Protein AF-A0A6P4IMY1-F1 (afdb_monomer)

Mean predicted aligned error: 12.82 Å

Radius of gyration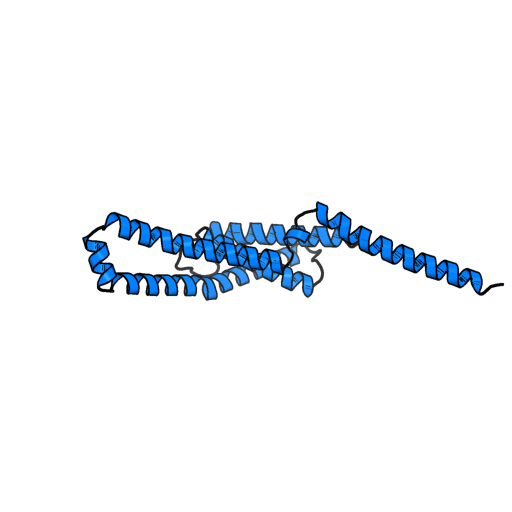: 24.9 Å; Cα contacts (8 Å, |Δi|>4): 107; chains: 1; bounding box: 86×29×57 Å

Nearest PDB structures (foldseek):
  5fb7-assembly1_C  TM=2.538E-01  e=7.072E+00  Talaromyces marneffei PM1

Structure (mmCIF, N/CA/C/O backbone):
data_AF-A0A6P4IMY1-F1
#
_entry.id   AF-A0A6P4IMY1-F1
#
loop_
_atom_site.group_PDB
_atom_site.id
_atom_site.type_symbol
_atom_site.label_atom_id
_atom_site.label_alt_id
_atom_site.label_comp_id
_atom_site.label_asym_id
_atom_site.label_entity_id
_atom_site.label_seq_id
_atom_site.pdbx_PDB_ins_code
_atom_site.Cartn_x
_atom_site.Cartn_y
_atom_site.Cartn_z
_atom_site.occupancy
_atom_site.B_iso_or_equiv
_atom_site.auth_seq_id
_atom_site.auth_comp_id
_atom_site.auth_asym_id
_atom_site.auth_atom_id
_atom_site.pdbx_PDB_model_num
ATOM 1 N N . MET A 1 1 ? 24.929 7.381 -20.366 1.00 45.81 1 MET A N 1
ATOM 2 C CA . MET A 1 1 ? 23.850 6.364 -20.262 1.00 45.81 1 MET A CA 1
ATOM 3 C C . MET A 1 1 ? 23.162 6.298 -18.890 1.00 45.81 1 MET A C 1
ATOM 5 O O . MET A 1 1 ? 21.981 5.983 -18.862 1.00 45.81 1 MET A O 1
ATOM 9 N N . LEU A 1 2 ? 23.825 6.625 -17.770 1.00 46.50 2 LEU A N 1
ATOM 10 C CA . LEU A 1 2 ? 23.223 6.576 -16.420 1.00 46.50 2 LEU A CA 1
ATOM 11 C C . LEU A 1 2 ? 22.074 7.575 -16.178 1.00 46.50 2 LEU A C 1
ATOM 13 O O . LEU A 1 2 ? 21.091 7.217 -15.541 1.00 46.50 2 LEU A O 1
ATOM 17 N N . ILE A 1 3 ? 22.150 8.787 -16.742 1.00 52.75 3 ILE A N 1
ATOM 18 C CA . ILE A 1 3 ? 21.104 9.820 -16.594 1.00 52.75 3 ILE A CA 1
ATOM 19 C C . ILE A 1 3 ? 19.787 9.370 -17.249 1.00 52.75 3 ILE A C 1
ATOM 21 O O . ILE A 1 3 ? 18.728 9.492 -16.647 1.00 52.75 3 ILE A O 1
ATOM 25 N N . VAL A 1 4 ? 19.877 8.768 -18.441 1.00 54.06 4 VAL A N 1
ATOM 26 C CA . VAL A 1 4 ? 18.730 8.235 -19.195 1.00 54.06 4 VAL A CA 1
ATOM 27 C C . VAL A 1 4 ? 18.102 7.034 -18.475 1.00 54.06 4 VAL A C 1
ATOM 29 O O . VAL A 1 4 ? 16.884 6.901 -18.424 1.00 54.06 4 VAL A O 1
ATOM 32 N N . ARG A 1 5 ? 18.919 6.176 -17.850 1.00 55.41 5 ARG A N 1
ATOM 33 C CA . ARG A 1 5 ? 18.430 5.059 -17.026 1.00 55.41 5 ARG A CA 1
ATOM 34 C C . ARG A 1 5 ? 17.655 5.559 -15.804 1.00 55.41 5 ARG A C 1
ATOM 36 O O . ARG A 1 5 ? 16.530 5.128 -15.589 1.00 55.41 5 ARG A O 1
ATOM 43 N N . GLY A 1 6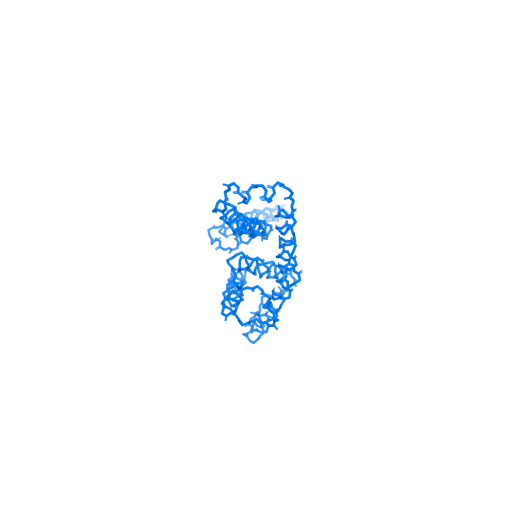 ? 18.198 6.555 -15.101 1.00 60.19 6 GLY A N 1
ATOM 44 C CA . GLY A 1 6 ? 17.523 7.175 -13.960 1.00 60.19 6 GLY A CA 1
ATOM 45 C C . GLY A 1 6 ? 16.217 7.893 -14.317 1.00 60.19 6 GLY A C 1
ATOM 46 O O . GLY A 1 6 ? 15.322 7.954 -13.481 1.00 60.19 6 GLY A O 1
ATOM 47 N N . THR A 1 7 ? 16.065 8.426 -15.536 1.00 68.06 7 THR A N 1
ATOM 48 C CA . THR A 1 7 ? 14.788 9.021 -15.971 1.00 68.06 7 THR A CA 1
ATOM 49 C C . THR A 1 7 ? 13.722 7.969 -16.256 1.00 68.06 7 THR A C 1
ATOM 51 O O . THR A 1 7 ? 12.587 8.159 -15.826 1.00 68.06 7 THR A O 1
ATOM 54 N N . TYR A 1 8 ? 14.076 6.854 -16.909 1.00 72.38 8 TYR A N 1
ATOM 55 C CA . TYR A 1 8 ? 13.120 5.772 -17.168 1.00 72.38 8 TYR A CA 1
ATOM 56 C C . TYR A 1 8 ? 12.620 5.149 -15.862 1.00 72.38 8 TYR A C 1
ATOM 58 O O . TYR A 1 8 ? 11.411 5.103 -15.651 1.00 72.38 8 TYR A O 1
ATOM 66 N N . ASP A 1 9 ? 13.524 4.802 -14.943 1.00 73.81 9 ASP A N 1
ATOM 67 C CA . ASP A 1 9 ? 13.167 4.208 -13.646 1.00 73.81 9 ASP A CA 1
ATOM 68 C C . ASP A 1 9 ? 12.174 5.093 -12.860 1.00 73.81 9 ASP A C 1
ATOM 70 O O . ASP A 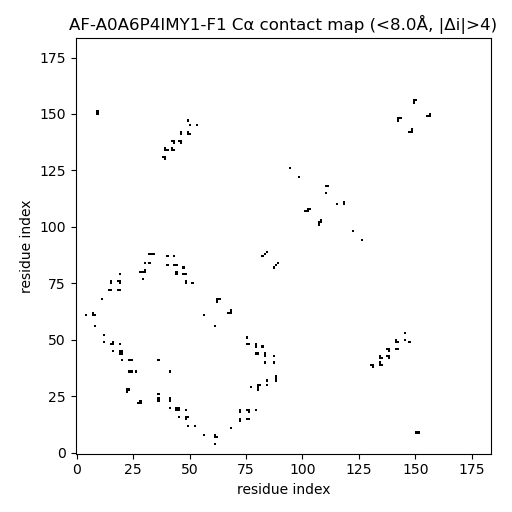1 9 ? 11.207 4.616 -12.272 1.00 73.81 9 ASP A O 1
ATOM 74 N N . VAL A 1 10 ? 12.346 6.418 -12.911 1.00 75.06 10 VAL A N 1
ATOM 75 C CA . VAL A 1 10 ? 11.446 7.364 -12.231 1.00 75.06 10 VAL A CA 1
ATOM 76 C C . VAL A 1 10 ? 10.084 7.435 -12.909 1.00 75.06 10 VAL A C 1
ATOM 78 O O . VAL A 1 10 ? 9.066 7.446 -12.220 1.00 75.06 10 VAL A O 1
ATOM 81 N N . THR A 1 11 ? 10.038 7.469 -14.241 1.00 81.25 11 THR A N 1
ATOM 82 C CA . THR A 1 11 ? 8.755 7.474 -14.960 1.00 81.25 11 THR A CA 1
ATOM 83 C C . THR A 1 11 ? 7.969 6.184 -14.735 1.00 81.25 11 THR A C 1
ATOM 85 O O . THR A 1 11 ? 6.754 6.243 -14.563 1.00 81.25 11 THR A O 1
ATOM 88 N N . GLU A 1 12 ? 8.655 5.040 -14.649 1.00 82.81 12 GLU A N 1
ATOM 89 C CA . GLU A 1 12 ? 8.048 3.750 -14.316 1.00 82.81 12 GLU A CA 1
ATOM 90 C C . GLU A 1 12 ? 7.474 3.761 -12.891 1.00 82.81 12 GLU A C 1
ATOM 92 O O . GLU A 1 12 ? 6.331 3.351 -12.686 1.00 82.81 12 GLU A O 1
ATOM 97 N N . LEU A 1 13 ? 8.225 4.289 -11.914 1.00 84.62 13 LEU A N 1
ATOM 98 C CA . LEU A 1 13 ? 7.750 4.428 -10.535 1.00 84.62 13 LEU A CA 1
ATOM 99 C C . LEU A 1 13 ? 6.518 5.333 -10.446 1.00 84.62 13 LEU A C 1
ATOM 101 O O . LEU A 1 13 ? 5.541 4.978 -9.792 1.00 84.62 13 LEU A O 1
ATOM 105 N N . VAL A 1 14 ? 6.555 6.499 -11.097 1.00 85.75 14 VAL A N 1
ATOM 106 C CA . VAL A 1 14 ? 5.444 7.461 -11.084 1.00 85.75 14 VAL A CA 1
ATOM 107 C C . VAL A 1 14 ? 4.200 6.850 -11.727 1.00 85.75 14 VAL A C 1
ATOM 109 O O . VAL A 1 14 ? 3.120 6.930 -11.142 1.00 85.75 14 VAL A O 1
ATOM 112 N N . ALA A 1 15 ? 4.350 6.181 -12.873 1.00 86.75 15 ALA A N 1
ATOM 113 C CA . ALA A 1 15 ? 3.252 5.469 -13.521 1.00 86.75 15 ALA A CA 1
ATOM 114 C C . ALA A 1 15 ? 2.686 4.357 -12.623 1.00 86.75 15 ALA A C 1
ATOM 116 O O . ALA A 1 15 ? 1.468 4.225 -12.508 1.00 86.75 15 ALA A O 1
ATOM 117 N N . GLY A 1 16 ? 3.552 3.607 -11.934 1.00 85.81 16 GLY A N 1
ATOM 118 C CA . GLY A 1 16 ? 3.151 2.569 -10.984 1.00 85.81 16 GLY A CA 1
ATOM 119 C C . GLY A 1 16 ? 2.376 3.115 -9.796 1.00 85.81 16 GLY A C 1
ATOM 120 O O . GLY A 1 16 ? 1.329 2.569 -9.448 1.00 85.81 16 GLY A O 1
ATOM 121 N N . CYS A 1 17 ? 2.847 4.213 -9.208 1.00 87.81 17 CYS A N 1
ATOM 122 C CA . CYS A 1 17 ? 2.177 4.875 -8.096 1.00 87.81 17 CYS A CA 1
ATOM 123 C C . CYS A 1 17 ? 0.814 5.431 -8.517 1.00 87.81 17 CYS A C 1
ATOM 125 O O . CYS A 1 17 ? -0.185 5.103 -7.885 1.00 87.81 17 CYS A O 1
ATOM 127 N N . ILE A 1 18 ? 0.754 6.227 -9.590 1.00 90.25 18 ILE A N 1
ATOM 128 C CA . ILE A 1 18 ? -0.495 6.855 -10.050 1.00 90.25 18 ILE A CA 1
ATOM 129 C C . ILE A 1 18 ? -1.494 5.793 -10.512 1.00 90.25 18 ILE A C 1
ATOM 131 O O . ILE A 1 18 ? -2.656 5.845 -10.121 1.00 90.25 18 ILE A O 1
ATOM 135 N N . GLY A 1 19 ? -1.045 4.814 -11.301 1.00 88.19 19 GLY A N 1
ATOM 136 C CA . GLY A 1 19 ? -1.901 3.745 -11.807 1.00 88.19 19 GLY A CA 1
ATOM 137 C C . GLY A 1 19 ? -2.468 2.886 -10.681 1.00 88.19 19 GLY A C 1
ATOM 138 O O . GLY A 1 19 ? -3.680 2.718 -10.586 1.00 88.19 19 GLY A O 1
ATOM 139 N N . SER A 1 20 ? -1.614 2.399 -9.778 1.00 88.25 20 SER A N 1
ATOM 140 C CA . SER A 1 20 ? -2.060 1.508 -8.699 1.00 88.25 20 SER A CA 1
ATOM 141 C C . SER A 1 20 ? -2.937 2.227 -7.678 1.00 88.25 20 SER A C 1
ATOM 143 O O . SER A 1 20 ? -3.945 1.677 -7.238 1.00 88.25 20 SER A O 1
ATOM 145 N N . LEU A 1 21 ? -2.584 3.466 -7.320 1.00 88.75 21 LEU A N 1
ATOM 146 C CA . LEU A 1 21 ? -3.366 4.277 -6.388 1.00 88.75 21 LEU A CA 1
ATOM 147 C C . LEU A 1 21 ? -4.701 4.703 -7.009 1.00 88.75 21 LEU A C 1
ATOM 149 O O . LEU A 1 21 ? -5.733 4.618 -6.351 1.00 88.75 21 LEU A O 1
ATOM 153 N N . GLY A 1 22 ? -4.690 5.123 -8.276 1.00 87.38 22 GLY A N 1
ATOM 154 C CA . GLY A 1 22 ? -5.886 5.537 -9.005 1.00 87.38 22 GLY A CA 1
ATOM 155 C C . GLY A 1 22 ? -6.886 4.396 -9.169 1.00 87.38 22 GLY A C 1
ATOM 156 O O . GLY A 1 22 ? -8.057 4.569 -8.847 1.00 87.38 22 GLY A O 1
ATOM 157 N N . LEU A 1 23 ? -6.424 3.213 -9.590 1.00 88.44 23 LEU A N 1
ATOM 158 C CA . LEU A 1 23 ? -7.276 2.024 -9.707 1.00 88.44 23 LEU A CA 1
ATOM 159 C C . LEU A 1 23 ? -7.835 1.582 -8.348 1.00 88.44 23 LEU A C 1
ATOM 161 O O . LEU A 1 23 ? -9.011 1.234 -8.256 1.00 88.44 23 LEU A O 1
ATOM 165 N N . TYR A 1 24 ? -7.020 1.642 -7.290 1.00 86.62 24 TYR A N 1
ATOM 166 C CA . TYR A 1 24 ? -7.458 1.315 -5.932 1.00 86.62 24 TYR A CA 1
ATOM 167 C C . TYR A 1 24 ? -8.536 2.277 -5.413 1.00 86.62 24 TYR A C 1
ATOM 169 O O . TYR A 1 24 ? -9.571 1.838 -4.917 1.00 86.62 24 TYR A O 1
ATOM 177 N N . LEU A 1 25 ? -8.332 3.588 -5.570 1.00 86.88 25 LEU A N 1
ATOM 178 C CA . LEU A 1 25 ? -9.303 4.606 -5.151 1.00 86.88 25 LEU A CA 1
ATOM 179 C C . LEU A 1 25 ? -10.582 4.583 -5.998 1.00 86.88 25 LEU A C 1
ATOM 181 O O . LEU A 1 25 ? -11.657 4.873 -5.482 1.00 86.88 25 LEU A O 1
ATOM 185 N N . ALA A 1 26 ? -10.484 4.199 -7.273 1.00 86.44 26 ALA A N 1
ATOM 186 C CA . ALA A 1 26 ? -11.638 3.977 -8.144 1.00 86.44 26 ALA A CA 1
ATOM 187 C C . ALA A 1 26 ? -12.422 2.693 -7.802 1.00 86.44 26 ALA A C 1
ATOM 189 O O . ALA A 1 26 ? -13.444 2.420 -8.429 1.00 86.44 26 ALA A O 1
ATOM 190 N N . GLY A 1 27 ? -11.955 1.896 -6.833 1.00 81.00 27 GLY A N 1
ATOM 191 C CA . GLY A 1 27 ? -12.605 0.655 -6.415 1.00 81.00 27 GLY A CA 1
ATOM 192 C C . GLY A 1 27 ? -12.470 -0.491 -7.420 1.00 81.00 27 GLY A C 1
ATOM 193 O O . GLY A 1 27 ? -13.225 -1.459 -7.339 1.00 81.00 27 GLY A O 1
ATOM 194 N N . ILE A 1 28 ? -11.521 -0.412 -8.361 1.00 84.19 28 ILE A N 1
ATOM 195 C CA . ILE A 1 28 ? -11.286 -1.440 -9.388 1.00 84.19 28 ILE A CA 1
ATOM 196 C C . ILE A 1 28 ? -10.449 -2.571 -8.783 1.00 84.19 28 ILE A C 1
ATOM 198 O O . ILE A 1 28 ? -9.336 -2.847 -9.208 1.00 84.19 28 ILE A O 1
ATOM 202 N N . ASN A 1 29 ? -10.967 -3.222 -7.747 1.00 82.94 29 ASN A N 1
ATOM 203 C CA . ASN A 1 29 ? -10.201 -4.209 -6.999 1.00 82.94 29 ASN A CA 1
ATOM 204 C C . ASN A 1 29 ? -10.202 -5.566 -7.713 1.00 82.94 29 ASN A C 1
ATOM 206 O O . ASN A 1 29 ? -11.236 -6.060 -8.158 1.00 82.94 29 ASN A O 1
ATOM 210 N N . VAL A 1 30 ? -9.029 -6.197 -7.780 1.00 82.06 30 VAL A N 1
ATOM 211 C CA . VAL A 1 30 ? -8.868 -7.556 -8.338 1.00 82.06 30 VAL A CA 1
ATOM 212 C C . VAL A 1 30 ? -9.491 -8.608 -7.414 1.00 82.06 30 VAL A C 1
ATOM 214 O O . VAL A 1 30 ? -9.879 -9.686 -7.859 1.00 82.06 30 VAL A O 1
ATOM 217 N N . MET A 1 31 ? -9.586 -8.296 -6.121 1.00 80.56 31 MET A N 1
ATOM 218 C CA . MET A 1 31 ? -10.160 -9.153 -5.090 1.00 80.56 31 MET A CA 1
ATOM 219 C C . MET A 1 31 ? -11.283 -8.412 -4.357 1.00 80.56 31 MET A C 1
ATOM 221 O O . MET A 1 31 ? -11.209 -7.189 -4.214 1.00 80.56 31 MET A O 1
ATOM 225 N N . PRO A 1 32 ? -12.319 -9.125 -3.879 1.00 77.44 32 PRO A N 1
ATOM 226 C CA . PRO A 1 32 ? -13.376 -8.515 -3.087 1.00 77.44 32 PRO A CA 1
ATOM 227 C C . PRO A 1 32 ? -12.808 -8.085 -1.731 1.00 77.44 32 PRO A C 1
ATOM 229 O O . PRO A 1 32 ? -12.619 -8.910 -0.842 1.00 77.44 32 PRO A O 1
ATOM 232 N N . LEU A 1 33 ? -12.524 -6.791 -1.592 1.00 78.88 33 LEU A N 1
ATOM 233 C CA . LEU A 1 33 ? -12.093 -6.199 -0.331 1.00 78.88 33 LEU A CA 1
ATOM 234 C C . LEU A 1 33 ? -13.314 -5.871 0.528 1.00 78.88 33 LEU A C 1
ATOM 236 O O . LEU A 1 33 ? -14.300 -5.307 0.047 1.00 78.88 33 LEU A O 1
ATOM 240 N N . LYS A 1 34 ? -13.249 -6.228 1.811 1.00 78.94 34 LYS A N 1
ATOM 241 C CA . LYS A 1 34 ? -14.349 -6.023 2.766 1.00 78.94 34 LYS A CA 1
ATOM 242 C C . LYS A 1 34 ? -14.441 -4.575 3.250 1.00 78.94 34 LYS A C 1
ATOM 244 O O . LYS A 1 34 ? -15.517 -4.114 3.628 1.00 78.94 34 LYS A O 1
ATOM 249 N N . TYR A 1 35 ? -13.308 -3.881 3.272 1.00 75.75 35 TYR A N 1
ATOM 250 C CA . TYR A 1 35 ? -13.192 -2.514 3.765 1.00 75.75 35 TYR A CA 1
ATOM 251 C C . TYR A 1 35 ? -13.101 -1.528 2.594 1.00 75.75 35 TYR A C 1
ATOM 253 O O . TYR A 1 35 ? -12.485 -1.810 1.568 1.00 75.75 35 TYR A O 1
ATOM 261 N N . VAL A 1 36 ? -13.742 -0.368 2.753 1.00 78.25 36 VAL A N 1
ATOM 262 C CA . VAL A 1 36 ? -13.756 0.717 1.758 1.00 78.25 36 VAL A CA 1
ATOM 263 C C . VAL A 1 36 ? -12.338 1.289 1.604 1.00 78.25 36 VAL A C 1
ATOM 265 O O . VAL A 1 36 ? -11.622 1.361 2.606 1.00 78.25 36 VAL A O 1
ATOM 268 N N . PRO A 1 37 ? -11.917 1.716 0.397 1.00 78.12 37 PRO A N 1
ATOM 269 C CA . PRO A 1 37 ? -10.635 2.386 0.210 1.00 78.12 37 PRO A CA 1
ATOM 270 C C . PRO A 1 37 ? -10.558 3.661 1.062 1.00 78.12 37 PRO A C 1
ATOM 272 O O . PRO A 1 37 ? -11.204 4.667 0.775 1.00 78.12 37 PRO A O 1
ATOM 275 N N . ASP A 1 38 ? -9.756 3.603 2.121 1.00 83.25 38 ASP A N 1
ATOM 276 C CA . ASP A 1 38 ? -9.470 4.703 3.034 1.00 83.25 38 ASP A CA 1
ATOM 277 C C . ASP A 1 38 ? -8.054 5.266 2.799 1.00 83.25 38 ASP A C 1
ATOM 279 O O . ASP A 1 38 ? -7.207 4.664 2.129 1.00 83.25 38 ASP A O 1
ATOM 283 N N . LEU A 1 39 ? -7.783 6.461 3.337 1.00 84.12 39 LEU A N 1
ATOM 284 C CA . LEU A 1 39 ? -6.474 7.111 3.201 1.00 84.12 39 LEU A CA 1
ATOM 285 C C . LEU A 1 39 ? -5.323 6.238 3.758 1.00 84.12 39 LEU A C 1
ATOM 287 O O . LEU A 1 39 ? -4.287 6.143 3.092 1.00 84.12 39 LEU A O 1
ATOM 291 N N . PRO A 1 40 ? -5.462 5.565 4.921 1.00 84.31 40 PRO A N 1
ATOM 292 C CA . PRO A 1 40 ? -4.448 4.642 5.423 1.00 84.31 40 PRO A CA 1
ATOM 293 C C . PRO A 1 40 ? -4.148 3.473 4.472 1.00 84.31 40 PRO A C 1
ATOM 295 O O . PRO A 1 40 ? -2.970 3.194 4.225 1.00 84.31 40 PRO A O 1
ATOM 298 N N . ALA A 1 41 ? -5.161 2.827 3.881 1.00 85.44 41 ALA A N 1
ATOM 299 C CA . ALA A 1 41 ? -4.920 1.772 2.897 1.00 85.44 41 ALA A CA 1
ATOM 300 C C . ALA A 1 41 ? -4.276 2.313 1.620 1.00 85.44 41 ALA A C 1
ATOM 302 O O . ALA A 1 41 ? -3.392 1.670 1.060 1.00 85.44 41 ALA A O 1
ATOM 303 N N . ALA A 1 42 ? -4.672 3.504 1.167 1.00 87.44 42 ALA A N 1
ATOM 304 C CA . ALA A 1 42 ? -4.079 4.146 -0.002 1.00 87.44 42 ALA A CA 1
ATOM 305 C C . ALA A 1 42 ? -2.573 4.417 0.207 1.00 87.44 42 ALA A C 1
ATOM 307 O O . ALA A 1 42 ? -1.749 4.131 -0.667 1.00 87.44 42 ALA A O 1
ATOM 308 N N . LEU A 1 43 ? -2.190 4.881 1.403 1.00 86.62 43 LEU A N 1
ATOM 309 C CA . LEU A 1 43 ? -0.788 5.022 1.809 1.00 86.62 43 LEU A CA 1
ATOM 310 C C . LEU A 1 43 ? -0.070 3.669 1.875 1.00 86.62 43 LEU A C 1
ATOM 312 O O . LEU A 1 43 ? 1.083 3.560 1.450 1.00 86.62 43 LEU A O 1
ATOM 316 N N . PHE A 1 44 ? -0.744 2.629 2.366 1.00 87.31 44 PHE A N 1
ATOM 317 C CA . PHE A 1 44 ? -0.198 1.276 2.372 1.00 87.31 44 PHE A CA 1
ATOM 318 C C . PHE A 1 44 ? 0.066 0.769 0.946 1.00 87.31 44 PHE A C 1
ATOM 320 O O . PHE A 1 44 ? 1.187 0.346 0.661 1.00 87.31 44 PHE A O 1
ATOM 327 N N . VAL A 1 45 ? -0.888 0.911 0.019 1.00 88.62 45 VAL A N 1
ATOM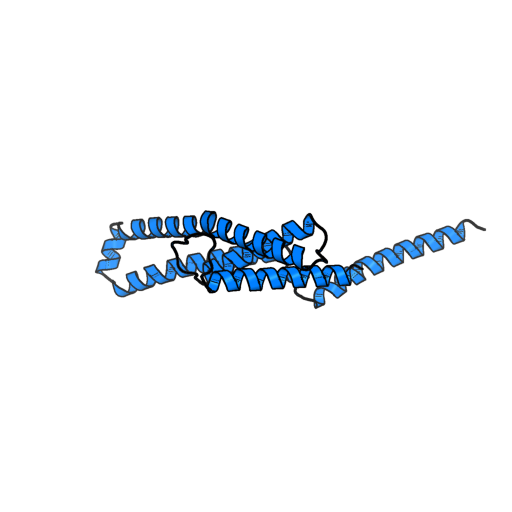 328 C CA . VAL A 1 45 ? -0.719 0.579 -1.408 1.00 88.62 45 VAL A CA 1
ATOM 329 C C . VAL A 1 45 ? 0.478 1.323 -1.992 1.00 88.62 45 VAL A C 1
ATOM 331 O O . VAL A 1 45 ? 1.382 0.686 -2.535 1.00 88.62 45 VAL A O 1
ATOM 334 N N . LEU A 1 46 ? 0.559 2.642 -1.797 1.00 87.94 46 LEU A N 1
ATOM 335 C CA . LEU A 1 46 ? 1.692 3.445 -2.263 1.00 87.94 46 LEU A CA 1
ATOM 336 C C . LEU A 1 46 ? 3.029 2.899 -1.734 1.00 87.94 46 LEU A C 1
ATOM 338 O O . LEU A 1 46 ? 3.995 2.752 -2.484 1.00 87.94 46 LEU A O 1
ATOM 342 N N . SER A 1 47 ? 3.075 2.540 -0.450 1.00 86.62 47 SER A N 1
ATOM 343 C CA . SER A 1 47 ? 4.267 1.972 0.176 1.00 86.62 47 SER A CA 1
ATOM 344 C C . SER A 1 47 ? 4.682 0.638 -0.455 1.00 86.62 47 SER A C 1
ATOM 346 O O . SER A 1 47 ? 5.866 0.431 -0.736 1.00 86.62 47 SER A O 1
ATOM 348 N N . THR A 1 48 ? 3.718 -0.243 -0.744 1.00 87.38 48 THR A N 1
ATOM 349 C CA . THR A 1 48 ? 3.981 -1.554 -1.352 1.00 87.38 48 THR A CA 1
ATOM 350 C C . THR A 1 48 ? 4.501 -1.417 -2.777 1.00 87.38 48 THR A C 1
ATOM 352 O O . THR A 1 48 ? 5.489 -2.067 -3.122 1.00 87.38 48 THR A O 1
ATOM 355 N N . VAL A 1 49 ? 3.921 -0.510 -3.569 1.00 89.69 49 VAL A N 1
ATOM 356 C CA . VAL A 1 49 ? 4.361 -0.214 -4.939 1.00 89.69 49 VAL A CA 1
ATOM 357 C C . VAL A 1 49 ? 5.805 0.288 -4.944 1.00 89.69 49 VAL A C 1
ATOM 359 O O . VAL A 1 49 ? 6.623 -0.213 -5.715 1.00 89.69 49 VAL A O 1
ATOM 362 N N . ILE A 1 50 ? 6.161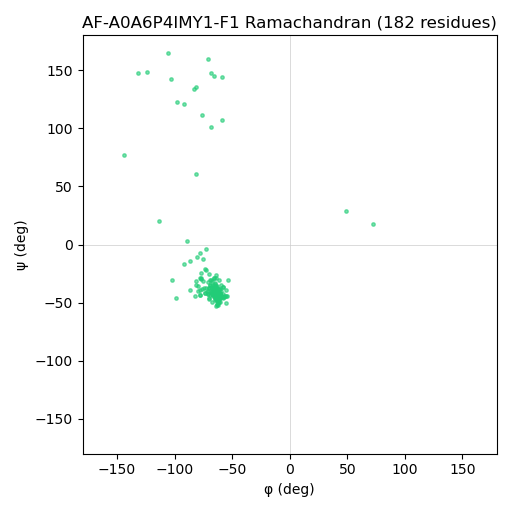 1.204 -4.034 1.00 86.19 50 ILE A N 1
ATOM 363 C CA . ILE A 1 50 ? 7.537 1.712 -3.904 1.00 86.19 50 ILE A CA 1
ATOM 364 C C . ILE A 1 50 ? 8.517 0.579 -3.566 1.00 86.19 50 ILE A C 1
ATOM 366 O O . ILE A 1 50 ? 9.600 0.507 -4.152 1.00 86.19 50 ILE A O 1
ATOM 370 N N . VAL A 1 51 ? 8.161 -0.319 -2.640 1.00 85.69 51 VAL A N 1
ATOM 371 C CA . VAL A 1 51 ? 9.018 -1.463 -2.279 1.00 85.69 51 VAL A CA 1
ATOM 372 C C . VAL A 1 51 ? 9.178 -2.423 -3.452 1.00 85.69 51 VAL A C 1
ATOM 374 O O . VAL A 1 51 ? 10.304 -2.812 -3.762 1.00 85.69 51 VAL A O 1
ATOM 377 N N . MET A 1 52 ? 8.082 -2.794 -4.113 1.00 86.19 52 MET A N 1
ATOM 378 C CA . MET A 1 52 ? 8.113 -3.704 -5.261 1.00 86.19 52 MET A CA 1
ATOM 379 C C . MET A 1 52 ? 8.962 -3.140 -6.392 1.00 86.19 52 MET A C 1
ATOM 381 O O . MET A 1 52 ? 9.825 -3.839 -6.922 1.00 86.19 52 MET A O 1
ATOM 385 N N . HIS A 1 53 ? 8.780 -1.858 -6.699 1.00 86.00 5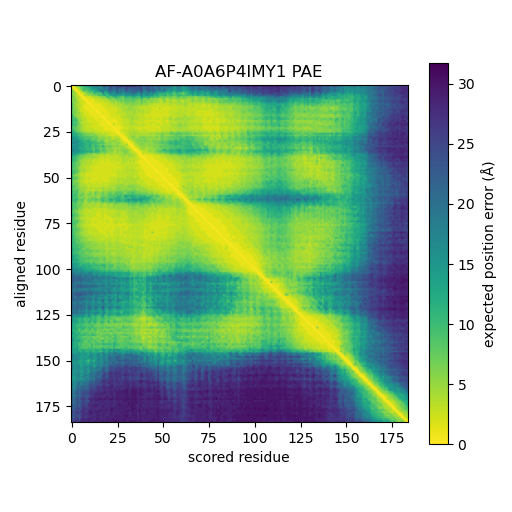3 HIS A N 1
ATOM 386 C CA . HIS A 1 53 ? 9.571 -1.178 -7.710 1.00 86.00 53 HIS A CA 1
ATOM 387 C C . HIS A 1 53 ? 11.060 -1.117 -7.329 1.00 86.00 53 HIS A C 1
ATOM 389 O O . HIS A 1 53 ? 11.926 -1.388 -8.159 1.00 86.00 53 HIS A O 1
ATOM 395 N N . HIS A 1 54 ? 11.387 -0.861 -6.059 1.00 82.00 54 HIS A N 1
ATOM 396 C CA . HIS A 1 54 ? 12.774 -0.877 -5.588 1.00 82.00 54 HIS A CA 1
ATOM 397 C C . HIS A 1 54 ? 13.428 -2.263 -5.723 1.00 82.00 54 HIS A C 1
ATOM 399 O O . HIS A 1 54 ? 14.545 -2.379 -6.231 1.00 82.00 54 HIS A O 1
ATOM 405 N N . VAL A 1 55 ? 12.721 -3.325 -5.317 1.00 80.75 55 VAL A N 1
ATOM 406 C CA . VAL A 1 55 ? 13.189 -4.714 -5.475 1.00 80.75 55 VAL A CA 1
ATOM 407 C C . VAL A 1 55 ? 13.381 -5.058 -6.952 1.00 80.75 55 VAL A C 1
ATOM 409 O O . VAL A 1 55 ? 14.349 -5.731 -7.309 1.00 80.75 55 VAL A O 1
ATOM 412 N N . ARG A 1 56 ? 12.489 -4.569 -7.817 1.00 83.38 56 ARG A N 1
ATOM 413 C CA . ARG A 1 56 ? 12.576 -4.746 -9.265 1.00 83.38 56 ARG A CA 1
ATOM 414 C C . ARG A 1 56 ? 13.820 -4.078 -9.836 1.00 83.38 56 ARG A C 1
ATOM 416 O O . ARG A 1 56 ? 14.579 -4.771 -10.506 1.00 83.38 56 ARG A O 1
ATOM 423 N N . ILE A 1 57 ? 14.073 -2.796 -9.552 1.00 79.75 57 ILE A N 1
ATOM 424 C CA . ILE A 1 57 ? 15.264 -2.081 -10.061 1.00 79.75 57 ILE A CA 1
ATOM 425 C C . ILE A 1 57 ? 16.561 -2.786 -9.639 1.00 79.75 57 ILE A C 1
ATOM 427 O O . ILE A 1 57 ? 17.516 -2.844 -10.412 1.00 79.75 57 ILE A O 1
ATOM 431 N N . MET A 1 58 ? 16.607 -3.348 -8.426 1.00 74.69 58 MET A N 1
ATOM 432 C CA . MET A 1 58 ? 17.782 -4.093 -7.962 1.00 74.69 58 MET A CA 1
ATOM 433 C C . MET A 1 58 ? 18.037 -5.383 -8.753 1.00 74.69 58 MET A C 1
ATOM 435 O O . MET A 1 58 ? 19.183 -5.822 -8.833 1.00 74.69 58 MET A O 1
ATOM 439 N N . ARG A 1 59 ? 16.993 -6.008 -9.309 1.00 76.31 59 ARG A N 1
ATOM 440 C CA . ARG A 1 59 ? 17.085 -7.315 -9.982 1.00 76.31 59 ARG A CA 1
ATOM 441 C C . ARG A 1 59 ? 17.088 -7.226 -11.505 1.00 76.31 59 ARG A C 1
ATOM 443 O O . ARG A 1 59 ? 17.690 -8.082 -12.146 1.00 76.31 59 ARG A O 1
ATOM 450 N N . TYR A 1 60 ? 16.432 -6.223 -12.084 1.00 77.75 60 TYR A N 1
ATOM 451 C CA . TYR A 1 60 ? 16.163 -6.156 -13.519 1.00 77.75 60 TYR A CA 1
ATOM 452 C C . TYR A 1 60 ? 16.520 -4.790 -14.127 1.00 77.75 60 TYR A C 1
ATOM 454 O O . TYR A 1 60 ? 16.415 -3.759 -13.460 1.00 77.75 60 TYR A O 1
ATOM 462 N N . PRO A 1 61 ? 16.955 -4.759 -15.402 1.00 76.19 61 PRO A N 1
ATOM 463 C CA . PRO A 1 61 ? 17.192 -3.514 -16.127 1.00 76.19 61 PRO A CA 1
ATOM 464 C C . PRO A 1 61 ? 15.877 -2.783 -16.474 1.00 76.19 61 PRO A C 1
ATOM 466 O O . PRO A 1 61 ? 14.828 -3.427 -16.532 1.00 76.19 61 PRO A O 1
ATOM 469 N N . PRO A 1 62 ? 15.934 -1.463 -16.752 1.00 73.94 62 PRO A N 1
ATOM 470 C CA . PRO A 1 62 ? 14.769 -0.659 -17.142 1.00 73.94 62 PRO A CA 1
ATOM 471 C C . PRO A 1 62 ? 14.099 -1.199 -18.408 1.00 73.94 62 PRO A C 1
ATOM 473 O O . PRO A 1 62 ? 14.778 -1.658 -19.339 1.00 73.94 62 PRO A O 1
ATOM 476 N N . ILE A 1 63 ? 12.771 -1.105 -18.479 1.00 77.06 63 ILE A N 1
ATOM 477 C CA . ILE A 1 63 ? 11.999 -1.622 -19.605 1.00 77.06 63 ILE A CA 1
ATOM 478 C C . ILE A 1 63 ? 11.817 -0.526 -20.653 1.00 77.06 63 ILE A C 1
ATOM 480 O O . ILE A 1 63 ? 11.209 0.509 -20.428 1.00 77.06 63 ILE A O 1
ATOM 484 N N . GLN A 1 64 ? 12.296 -0.795 -21.866 1.00 76.25 64 GLN A N 1
ATOM 485 C CA . GLN A 1 64 ? 12.184 0.145 -22.988 1.00 76.25 64 GLN A CA 1
ATOM 486 C C . GLN A 1 64 ? 10.922 -0.066 -23.839 1.00 76.25 64 GLN A C 1
ATOM 488 O O . GLN A 1 64 ? 10.552 0.797 -24.630 1.00 76.25 64 GLN A O 1
ATOM 493 N N . LYS A 1 65 ? 10.264 -1.228 -23.722 1.00 85.69 65 LYS A N 1
ATOM 494 C CA . LYS A 1 65 ? 9.092 -1.589 -24.536 1.00 85.69 65 LYS A CA 1
ATOM 495 C C . LYS A 1 65 ? 7.800 -1.322 -23.768 1.00 85.69 65 LYS A C 1
ATOM 497 O O . LYS A 1 65 ? 7.569 -1.955 -22.741 1.00 85.69 65 LYS A O 1
ATOM 502 N N . LEU A 1 66 ? 6.920 -0.490 -24.330 1.00 82.81 66 LEU A N 1
ATOM 503 C CA . LEU A 1 66 ? 5.659 -0.071 -23.703 1.00 82.81 66 LEU A CA 1
ATOM 504 C C . LEU A 1 66 ? 4.772 -1.248 -23.259 1.00 82.81 66 LEU A C 1
ATOM 506 O O . LEU A 1 66 ? 4.281 -1.256 -22.139 1.00 82.81 66 LEU A O 1
ATOM 510 N N . TRP A 1 67 ? 4.611 -2.278 -24.098 1.00 85.81 67 TRP A N 1
ATOM 511 C CA . TRP A 1 67 ? 3.798 -3.452 -23.749 1.00 85.81 67 TRP A CA 1
ATOM 512 C C . TRP A 1 67 ? 4.321 -4.199 -22.512 1.00 85.81 67 TRP A C 1
ATOM 514 O O . TRP A 1 67 ? 3.544 -4.652 -21.677 1.00 85.81 67 TRP A O 1
ATOM 524 N N . ARG A 1 68 ? 5.650 -4.298 -22.361 1.00 86.31 68 ARG A N 1
ATOM 525 C CA . ARG A 1 68 ? 6.258 -4.931 -21.181 1.00 86.31 68 ARG A CA 1
ATOM 526 C C . ARG A 1 68 ? 6.065 -4.078 -19.930 1.00 86.31 68 ARG A C 1
ATOM 528 O O . ARG A 1 68 ? 5.815 -4.640 -18.873 1.00 86.31 68 ARG A O 1
ATOM 535 N N . LEU A 1 69 ? 6.141 -2.754 -20.071 1.00 85.62 69 LEU A N 1
ATOM 536 C CA . LEU A 1 69 ? 5.862 -1.821 -18.982 1.00 85.62 69 LEU A CA 1
ATOM 537 C C . LEU A 1 69 ? 4.411 -1.957 -18.504 1.00 85.62 69 LEU A C 1
ATOM 539 O O . LEU A 1 69 ? 4.161 -2.027 -17.307 1.00 85.62 69 LEU A O 1
ATOM 543 N N . LEU A 1 70 ? 3.459 -2.046 -19.436 1.00 87.00 70 LEU A N 1
ATOM 544 C CA . LEU A 1 70 ? 2.042 -2.200 -19.113 1.00 87.00 70 LEU A CA 1
ATOM 545 C C . LEU A 1 70 ? 1.760 -3.518 -18.381 1.00 87.00 70 LEU A C 1
ATOM 547 O O . LEU A 1 70 ? 1.050 -3.527 -17.380 1.00 87.00 70 LEU A O 1
ATOM 551 N N . LEU A 1 71 ? 2.364 -4.618 -18.834 1.00 89.19 71 LEU A N 1
ATOM 552 C CA . LEU A 1 71 ? 2.243 -5.914 -18.165 1.00 89.19 71 LEU A CA 1
ATOM 553 C C . LEU A 1 71 ? 2.841 -5.867 -16.751 1.00 89.19 71 LEU A C 1
ATOM 555 O O . LEU A 1 71 ? 2.232 -6.361 -15.805 1.00 89.19 71 LEU A O 1
ATOM 559 N N . GLU A 1 72 ? 3.992 -5.218 -16.585 1.00 88.06 72 GLU A N 1
ATOM 560 C CA . GLU A 1 72 ? 4.616 -5.041 -15.274 1.00 88.06 72 GLU A CA 1
ATOM 561 C C . GLU A 1 72 ? 3.758 -4.189 -14.329 1.00 88.06 72 GLU A C 1
ATOM 563 O O . GLU A 1 72 ? 3.590 -4.561 -13.170 1.00 88.06 72 GLU A O 1
ATOM 568 N N . LEU A 1 73 ? 3.152 -3.104 -14.820 1.00 88.06 73 LEU A N 1
ATOM 569 C CA . LEU A 1 73 ? 2.201 -2.283 -14.062 1.00 88.06 73 LEU A CA 1
ATOM 570 C C . LEU A 1 73 ? 1.008 -3.109 -13.570 1.00 88.06 73 LEU A C 1
ATOM 572 O O . LEU A 1 73 ? 0.638 -3.013 -12.400 1.00 88.06 73 LEU A O 1
ATOM 576 N N . VAL A 1 74 ? 0.447 -3.963 -14.431 1.00 89.50 74 VAL A N 1
ATOM 577 C CA . VAL A 1 74 ? -0.642 -4.881 -14.059 1.00 89.50 74 VAL A CA 1
ATOM 578 C C . VAL A 1 74 ? -0.176 -5.884 -13.002 1.00 89.50 74 VAL A C 1
ATOM 580 O O . VAL A 1 74 ? -0.873 -6.093 -12.010 1.00 89.50 74 VAL A O 1
ATOM 583 N N . CYS A 1 75 ? 1.014 -6.471 -13.155 1.00 90.44 75 CYS A N 1
ATOM 584 C CA . CYS A 1 75 ? 1.571 -7.387 -12.158 1.00 90.44 75 CYS A CA 1
ATOM 585 C C . CYS A 1 75 ? 1.809 -6.705 -10.804 1.00 90.44 75 CYS A C 1
ATOM 587 O O . CYS A 1 75 ? 1.449 -7.274 -9.774 1.00 90.44 75 CYS A O 1
ATOM 589 N N . ILE A 1 76 ? 2.381 -5.497 -10.794 1.00 89.69 76 ILE A N 1
ATOM 590 C CA . ILE A 1 76 ? 2.577 -4.698 -9.576 1.00 89.69 76 ILE A CA 1
ATOM 591 C C . ILE A 1 76 ? 1.224 -4.397 -8.933 1.00 89.69 76 ILE A C 1
ATOM 593 O O . ILE A 1 76 ? 1.081 -4.550 -7.720 1.00 89.69 76 ILE A O 1
ATOM 597 N N . TYR A 1 77 ? 0.220 -4.035 -9.733 1.00 90.56 77 TYR A N 1
ATOM 598 C CA . TYR A 1 77 ? -1.114 -3.759 -9.226 1.00 90.56 77 TYR A CA 1
ATOM 599 C C . TYR A 1 77 ? -1.737 -4.992 -8.563 1.00 90.56 77 TYR A C 1
ATOM 601 O O . TYR A 1 77 ? -2.106 -4.927 -7.391 1.00 90.56 77 TYR A O 1
ATOM 609 N N . ILE A 1 78 ? -1.770 -6.138 -9.248 1.00 91.44 78 ILE A N 1
ATOM 610 C CA . ILE A 1 78 ? -2.291 -7.396 -8.689 1.00 91.44 78 ILE A CA 1
ATOM 611 C C . ILE A 1 78 ? -1.541 -7.766 -7.403 1.00 91.44 78 ILE A C 1
ATOM 613 O O . ILE A 1 78 ? -2.160 -8.098 -6.395 1.00 91.44 78 ILE A O 1
ATOM 617 N N . ALA A 1 79 ? -0.212 -7.665 -7.402 1.00 90.62 79 ALA A N 1
ATOM 618 C CA . ALA A 1 79 ? 0.591 -7.986 -6.230 1.00 90.62 79 ALA A CA 1
ATOM 619 C C . ALA A 1 79 ? 0.322 -7.021 -5.058 1.00 90.62 79 ALA A C 1
ATOM 621 O O . ALA A 1 79 ? 0.282 -7.453 -3.904 1.00 90.62 79 ALA A O 1
ATOM 622 N N . SER A 1 80 ? 0.081 -5.736 -5.339 1.00 89.56 80 SER A N 1
ATOM 623 C CA . SER A 1 80 ? -0.327 -4.754 -4.329 1.00 89.56 80 SER A CA 1
ATOM 624 C C . SER A 1 80 ? -1.695 -5.098 -3.726 1.00 89.56 80 SER A C 1
ATOM 626 O O . SER A 1 80 ? -1.841 -5.065 -2.506 1.00 89.56 80 SER A O 1
ATOM 628 N N . GLN A 1 81 ? -2.657 -5.539 -4.546 1.00 89.88 81 GLN A N 1
ATOM 629 C CA . GLN A 1 81 ? -3.983 -5.977 -4.094 1.00 89.88 81 GLN A CA 1
ATOM 630 C C . GLN A 1 81 ? -3.890 -7.201 -3.176 1.00 89.88 81 GLN A C 1
ATOM 632 O O . GLN A 1 81 ? -4.503 -7.228 -2.111 1.00 89.88 81 GL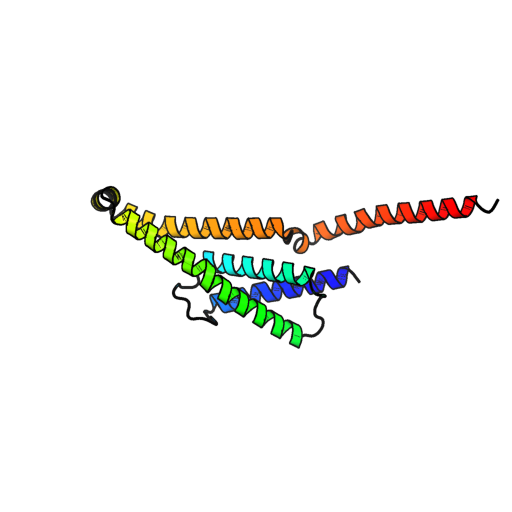N A O 1
ATOM 637 N N . VAL A 1 82 ? -3.058 -8.180 -3.539 1.00 90.31 82 VAL A N 1
ATOM 638 C CA . VAL A 1 82 ? -2.803 -9.365 -2.705 1.00 90.31 82 VAL A CA 1
ATOM 639 C C . VAL A 1 82 ? -2.187 -8.974 -1.359 1.00 90.31 82 VAL A C 1
ATOM 641 O O . VAL A 1 82 ? -2.601 -9.487 -0.322 1.00 90.31 82 VAL A O 1
ATOM 644 N N . LEU A 1 83 ? -1.225 -8.045 -1.339 1.00 88.94 83 LEU A N 1
ATOM 645 C CA . LEU A 1 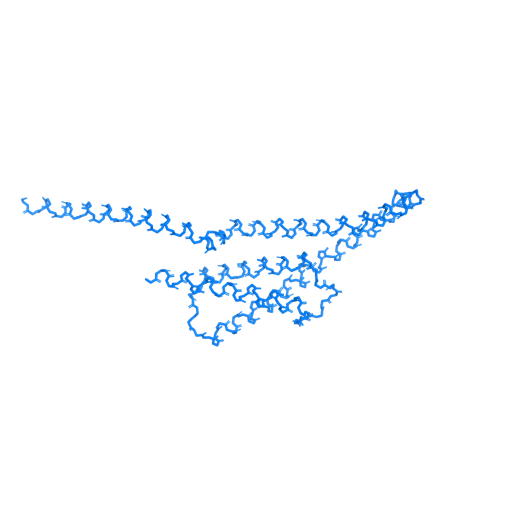83 ? -0.634 -7.569 -0.083 1.00 88.94 83 LEU A CA 1
ATOM 646 C C . LEU A 1 83 ? -1.636 -6.815 0.793 1.00 88.94 83 LEU A C 1
ATOM 648 O O . LEU A 1 83 ? -1.606 -6.984 2.012 1.00 88.94 83 LEU A O 1
ATOM 652 N N . VAL A 1 84 ? -2.519 -6.008 0.200 1.00 88.44 84 VAL A N 1
ATOM 653 C CA . VAL A 1 84 ? -3.615 -5.355 0.931 1.00 88.44 84 VAL A CA 1
ATOM 654 C C . VAL A 1 84 ? -4.529 -6.411 1.554 1.00 88.44 84 VAL A C 1
ATOM 656 O O . VAL A 1 84 ? -4.764 -6.369 2.759 1.00 88.44 84 VAL A O 1
ATOM 659 N N . ALA A 1 85 ? -4.971 -7.405 0.786 1.00 87.44 85 ALA A N 1
ATOM 660 C CA . ALA A 1 85 ? -5.839 -8.465 1.299 1.00 87.44 85 ALA A CA 1
ATOM 661 C C . ALA A 1 85 ? -5.177 -9.281 2.430 1.00 87.44 85 ALA A C 1
ATOM 663 O O . ALA A 1 85 ? -5.791 -9.562 3.457 1.00 87.44 85 ALA A O 1
ATOM 664 N N . ILE A 1 86 ? -3.897 -9.639 2.289 1.00 88.31 86 ILE A N 1
ATOM 665 C CA . ILE A 1 86 ? -3.213 -10.497 3.270 1.00 88.31 86 ILE A CA 1
ATOM 666 C C . ILE A 1 86 ? -2.790 -9.728 4.523 1.00 88.31 86 ILE A C 1
ATOM 668 O O . ILE A 1 86 ? -2.905 -10.251 5.627 1.00 88.31 86 ILE A O 1
ATOM 672 N N . LEU A 1 87 ? -2.242 -8.521 4.379 1.00 88.44 87 LEU A N 1
ATOM 673 C CA . LEU A 1 87 ? -1.663 -7.793 5.511 1.00 88.44 87 LEU A CA 1
ATOM 674 C C . LEU A 1 87 ? -2.627 -6.750 6.062 1.00 88.44 87 LEU A C 1
ATOM 676 O O . LEU A 1 87 ? -2.805 -6.652 7.275 1.00 88.44 87 LEU A O 1
ATOM 680 N N . TRP A 1 88 ? -3.239 -5.967 5.176 1.00 87.94 88 TRP A N 1
ATOM 681 C CA . TRP A 1 88 ? -4.036 -4.815 5.577 1.00 87.94 88 TRP A CA 1
ATOM 682 C C . TRP A 1 88 ? -5.418 -5.221 6.090 1.00 87.94 88 TRP A C 1
ATOM 684 O O . TRP A 1 88 ? -5.831 -4.752 7.151 1.00 87.94 88 TRP A O 1
ATOM 694 N N . GLU A 1 89 ? -6.115 -6.147 5.423 1.00 85.69 89 GLU A N 1
ATOM 695 C CA . GLU A 1 89 ? -7.410 -6.624 5.933 1.00 85.69 89 GLU A CA 1
ATOM 696 C C . GLU A 1 89 ? -7.270 -7.382 7.254 1.00 85.69 89 GLU A C 1
ATOM 698 O O . GLU A 1 89 ? -8.070 -7.176 8.165 1.00 85.69 89 GLU A O 1
ATOM 703 N N . GLN A 1 90 ? -6.233 -8.210 7.406 1.00 86.62 90 GLN A N 1
ATOM 704 C CA . GLN A 1 90 ? -5.991 -8.927 8.664 1.00 86.62 90 GLN A CA 1
ATOM 705 C C . GLN A 1 90 ? -5.705 -7.959 9.815 1.00 86.62 90 GLN A C 1
ATOM 707 O O . GLN A 1 90 ? -6.156 -8.171 10.942 1.00 86.62 90 GLN A O 1
ATOM 712 N N . PHE A 1 91 ? -5.012 -6.855 9.529 1.00 85.12 91 PHE A N 1
ATOM 713 C CA . PHE A 1 91 ? -4.791 -5.792 10.501 1.00 85.12 91 PHE A CA 1
ATOM 714 C C . PHE A 1 91 ? -6.095 -5.081 10.900 1.00 85.12 91 PHE A C 1
ATOM 716 O O . PHE A 1 91 ? -6.326 -4.858 12.090 1.00 85.12 91 PHE A O 1
ATOM 723 N N . HIS A 1 92 ? -6.980 -4.785 9.942 1.00 84.50 92 HIS A N 1
ATOM 724 C CA . HIS A 1 92 ? -8.310 -4.230 10.231 1.00 84.50 92 HIS A CA 1
ATOM 725 C C . HIS A 1 92 ? -9.159 -5.170 11.090 1.00 84.50 92 HIS A C 1
ATOM 727 O O . HIS A 1 92 ? -9.743 -4.733 12.082 1.00 84.50 92 HIS A O 1
ATOM 733 N N . VAL A 1 93 ? -9.169 -6.467 10.774 1.00 86.44 93 VAL A N 1
ATOM 734 C CA . VAL A 1 93 ? -9.884 -7.478 11.569 1.00 86.44 93 VAL A CA 1
ATOM 735 C C . VAL A 1 93 ? -9.333 -7.542 12.993 1.00 86.44 93 VAL A C 1
ATOM 737 O O . VAL A 1 93 ? -10.108 -7.565 13.951 1.00 86.44 93 VAL A O 1
ATOM 740 N N . LEU A 1 94 ? -8.009 -7.521 13.159 1.00 85.81 94 LEU A N 1
ATOM 741 C CA . LEU A 1 94 ? -7.380 -7.508 14.479 1.00 85.81 94 LEU A CA 1
ATOM 742 C C . LEU A 1 94 ? -7.786 -6.266 15.285 1.00 85.81 94 LEU A C 1
ATOM 744 O O . LEU A 1 94 ? -8.144 -6.385 16.459 1.00 85.81 94 LEU A O 1
ATOM 748 N N . LEU A 1 95 ? -7.772 -5.087 14.657 1.00 83.56 95 LEU A N 1
ATOM 749 C CA . LEU A 1 95 ? -8.228 -3.855 15.296 1.00 83.56 95 LEU A CA 1
ATOM 750 C C . LEU A 1 95 ? -9.703 -3.934 15.681 1.00 83.56 95 LEU A C 1
ATOM 752 O O . LEU A 1 95 ? -10.049 -3.539 16.791 1.00 83.56 95 LEU A O 1
ATOM 756 N N . ASP A 1 96 ? -10.564 -4.490 14.831 1.00 83.94 96 ASP A N 1
ATOM 757 C CA . ASP A 1 96 ? -11.979 -4.695 15.151 1.00 83.94 96 ASP A CA 1
ATOM 758 C C . ASP A 1 96 ? -12.173 -5.627 16.353 1.00 83.94 96 ASP A C 1
ATOM 760 O O . ASP A 1 96 ? -13.046 -5.374 17.187 1.00 83.94 96 ASP A O 1
ATOM 764 N N . VAL A 1 97 ? -11.358 -6.676 16.483 1.00 86.31 97 VAL A N 1
ATOM 765 C CA . VAL A 1 97 ? -11.400 -7.584 17.640 1.00 86.31 97 VAL A CA 1
ATOM 766 C C . VAL A 1 97 ? -10.944 -6.870 18.910 1.00 86.31 97 VAL A C 1
ATOM 768 O O . VAL A 1 97 ? -11.666 -6.897 19.906 1.00 86.31 97 VAL A O 1
ATOM 771 N N . ILE A 1 98 ? -9.798 -6.180 18.885 1.00 82.25 98 ILE A N 1
ATOM 772 C CA . ILE A 1 98 ? -9.297 -5.401 20.035 1.00 82.25 98 ILE A CA 1
ATOM 773 C C . ILE A 1 98 ? -10.347 -4.376 20.473 1.00 82.25 98 ILE A C 1
ATOM 775 O O . ILE A 1 98 ? -10.657 -4.247 21.660 1.00 82.25 98 ILE A O 1
ATOM 779 N N . ARG A 1 99 ? -10.943 -3.692 19.497 1.00 78.75 99 ARG A N 1
ATOM 780 C CA . ARG A 1 99 ? -11.978 -2.683 19.698 1.00 78.75 99 ARG A CA 1
ATOM 781 C C . ARG A 1 99 ? -13.221 -3.259 20.379 1.00 78.75 99 ARG A C 1
ATOM 783 O O . ARG A 1 99 ? -13.717 -2.665 21.335 1.00 78.75 99 ARG A O 1
ATOM 790 N N . ARG A 1 100 ? -13.711 -4.419 19.928 1.00 80.62 100 ARG A N 1
ATOM 791 C CA . ARG A 1 100 ? -14.856 -5.111 20.551 1.00 80.62 100 ARG A CA 1
ATOM 792 C C . ARG A 1 100 ? -14.535 -5.562 21.974 1.00 80.62 100 ARG A C 1
ATOM 794 O O . ARG A 1 100 ? -15.355 -5.367 22.870 1.00 80.62 100 ARG A O 1
ATOM 801 N N . THR A 1 101 ? -13.339 -6.099 22.198 1.00 81.12 101 THR A N 1
ATOM 802 C CA . THR A 1 101 ? -12.895 -6.544 23.527 1.00 81.12 101 THR A CA 1
ATOM 803 C C . THR A 1 101 ? -12.817 -5.382 24.518 1.00 81.12 101 THR A C 1
ATOM 805 O O . THR A 1 101 ? -13.264 -5.526 25.652 1.00 81.12 101 THR A O 1
ATOM 808 N N . MET A 1 102 ? -12.335 -4.211 24.085 1.00 75.31 102 MET A N 1
ATOM 809 C CA . MET A 1 102 ? -12.259 -3.001 24.919 1.00 75.31 102 MET A CA 1
ATOM 810 C C . MET A 1 102 ? -13.631 -2.440 25.322 1.00 75.31 102 MET A C 1
ATOM 812 O O . MET A 1 102 ? -13.750 -1.813 26.372 1.00 75.31 102 MET A O 1
ATOM 816 N N . ILE A 1 103 ? -14.673 -2.648 24.512 1.00 75.62 103 ILE A N 1
ATOM 817 C CA . ILE A 1 103 ? -16.042 -2.250 24.881 1.00 75.62 103 ILE A CA 1
ATOM 818 C C . ILE A 1 103 ? -16.639 -3.225 25.892 1.00 75.62 103 ILE A C 1
ATOM 820 O O . ILE A 1 103 ? -17.348 -2.804 26.804 1.00 75.62 103 ILE A O 1
ATOM 824 N N . ASN A 1 104 ? -16.362 -4.518 25.725 1.00 78.44 104 ASN A N 1
ATOM 825 C CA . ASN A 1 104 ? -16.972 -5.564 26.538 1.00 78.44 104 ASN A CA 1
ATOM 826 C C . ASN A 1 104 ? -16.385 -5.653 27.959 1.00 78.44 104 ASN A C 1
ATOM 828 O O . ASN A 1 104 ? -16.950 -6.310 28.832 1.00 78.44 104 ASN A O 1
ATOM 832 N N . THR A 1 105 ? -15.258 -4.992 28.229 1.00 83.00 105 THR A N 1
ATOM 833 C CA . THR A 1 105 ? -14.727 -4.867 29.588 1.00 83.00 105 THR A CA 1
ATOM 834 C C . THR A 1 105 ? -15.624 -3.988 30.460 1.00 83.00 105 THR A C 1
ATOM 836 O O . THR A 1 105 ? -16.214 -3.002 30.017 1.00 83.00 105 THR A O 1
ATOM 839 N N . THR A 1 106 ? -15.672 -4.297 31.758 1.00 75.56 106 THR A N 1
ATOM 840 C CA . THR A 1 106 ? -16.446 -3.546 32.766 1.00 75.56 106 THR A CA 1
ATOM 841 C C . THR A 1 106 ? -16.124 -2.047 32.787 1.00 75.56 106 THR A C 1
ATOM 843 O O . THR A 1 106 ? -17.006 -1.231 33.054 1.00 75.56 106 THR A O 1
ATOM 846 N N . LEU A 1 107 ? -14.885 -1.669 32.453 1.00 70.56 107 LEU A N 1
ATOM 847 C CA . LEU A 1 107 ? -14.462 -0.277 32.275 1.00 70.56 107 LEU A CA 1
ATOM 848 C C . LEU A 1 107 ? -15.053 0.368 31.015 1.00 70.56 107 LEU A C 1
ATOM 850 O O . LEU A 1 107 ? -15.488 1.516 31.081 1.00 70.56 107 LEU A O 1
ATOM 854 N N . GLY A 1 108 ? -15.120 -0.365 29.901 1.00 72.19 108 GLY A N 1
ATOM 855 C CA . GLY A 1 108 ? -15.715 0.098 28.647 1.00 72.19 108 GLY A CA 1
ATOM 856 C C . GLY A 1 108 ? -17.199 0.415 28.810 1.00 72.19 108 GLY A C 1
ATOM 857 O O . GLY A 1 108 ? -17.634 1.519 28.487 1.00 72.19 108 GLY A O 1
ATOM 858 N N . VAL A 1 109 ? -17.957 -0.494 29.430 1.00 76.62 109 VAL A N 1
ATOM 859 C CA . VAL A 1 109 ? -19.393 -0.304 29.710 1.00 76.62 109 VAL A CA 1
ATOM 860 C C . VAL A 1 109 ? -19.638 0.856 30.684 1.00 76.62 109 VAL A C 1
ATOM 862 O O . VAL A 1 109 ? -20.568 1.646 30.502 1.00 76.62 109 VAL A O 1
ATOM 865 N N . ARG A 1 110 ? -18.789 1.008 31.708 1.00 77.19 110 ARG A N 1
ATOM 866 C CA . ARG A 1 110 ? -18.891 2.118 32.670 1.00 77.19 110 ARG A CA 1
ATOM 867 C C . ARG A 1 110 ? -18.587 3.466 32.008 1.00 77.19 110 ARG A C 1
ATOM 869 O O . ARG A 1 110 ? -19.313 4.430 32.238 1.00 77.19 110 ARG A O 1
ATOM 876 N N . CYS A 1 111 ? -17.574 3.515 31.146 1.00 71.88 111 CYS A N 1
ATOM 877 C CA . CYS A 1 111 ? -17.213 4.709 30.384 1.00 71.88 111 CYS A CA 1
ATOM 878 C C . CYS A 1 111 ? -18.304 5.088 29.364 1.00 71.88 111 CYS A C 1
ATOM 880 O O . CYS A 1 111 ? -18.662 6.260 29.250 1.00 71.88 111 CYS A O 1
ATOM 882 N N . LEU A 1 112 ? -18.906 4.092 28.700 1.00 78.25 112 LEU A N 1
ATOM 883 C CA . LEU A 1 112 ? -20.028 4.274 27.772 1.00 78.25 112 LEU A CA 1
ATOM 884 C C . LEU A 1 112 ? -21.244 4.901 28.470 1.00 78.25 112 LEU A C 1
ATOM 886 O O . LEU A 1 112 ? -21.881 5.796 27.919 1.00 78.25 112 LEU A O 1
ATOM 890 N N . LYS A 1 113 ? -21.545 4.459 29.699 1.00 80.19 113 LYS A N 1
ATOM 891 C CA . LYS A 1 113 ? -22.678 4.965 30.487 1.00 80.19 113 LYS A CA 1
ATOM 892 C C . LYS A 1 113 ? -22.463 6.399 30.979 1.00 80.19 113 LYS A C 1
ATOM 894 O O . LYS A 1 113 ? -23.419 7.167 31.013 1.00 80.19 113 LYS A O 1
ATOM 899 N N . SER A 1 114 ? -21.234 6.761 31.354 1.00 85.31 114 SER A N 1
ATOM 900 C CA . SER A 1 114 ? -20.917 8.118 31.821 1.00 85.31 114 SER A CA 1
ATOM 901 C C . SER A 1 114 ? -20.779 9.128 30.681 1.00 85.31 114 SER A C 1
ATOM 903 O O . SER A 1 114 ? -21.230 10.260 30.831 1.00 85.31 114 SER A O 1
ATOM 905 N N . TYR A 1 115 ? -20.184 8.742 29.546 1.00 78.12 115 TYR A N 1
ATOM 906 C CA . TYR A 1 115 ? -19.896 9.665 28.444 1.00 78.12 115 TYR A CA 1
ATOM 907 C C . TYR A 1 115 ? -20.070 9.001 27.063 1.00 78.12 115 TYR A C 1
ATOM 909 O O . TYR A 1 115 ? -19.083 8.688 26.388 1.00 78.12 115 TYR A O 1
ATOM 917 N N . PRO A 1 116 ? -21.315 8.828 26.583 1.00 78.12 116 PRO A N 1
ATOM 918 C CA . PRO A 1 116 ? -21.601 8.122 25.328 1.00 78.12 116 PRO A CA 1
ATOM 919 C C . PRO A 1 116 ? -21.048 8.839 24.084 1.00 78.12 116 PRO A C 1
ATOM 921 O O . PRO A 1 116 ? -20.610 8.202 23.131 1.00 78.12 116 PRO A O 1
ATOM 924 N N . ARG A 1 117 ? -21.009 10.180 24.093 1.00 76.44 117 ARG A N 1
ATOM 925 C CA . ARG A 1 117 ? -20.458 10.965 22.972 1.00 76.44 117 ARG A CA 1
ATOM 926 C C . ARG A 1 117 ? -18.940 10.835 22.864 1.00 76.44 117 ARG A C 1
ATOM 928 O O . ARG A 1 117 ? -18.430 10.604 21.776 1.00 76.44 117 ARG A O 1
ATOM 935 N N . LEU A 1 118 ? -18.228 10.949 23.987 1.00 71.81 118 LEU A N 1
ATOM 936 C CA . LEU A 1 118 ? -16.770 10.806 24.016 1.00 71.81 118 LEU A CA 1
ATOM 937 C C . LEU A 1 118 ? -16.352 9.393 23.633 1.00 71.81 118 LEU A C 1
ATOM 939 O O . LEU A 1 118 ? -15.414 9.232 22.869 1.00 71.81 118 LEU A O 1
ATOM 943 N N . THR A 1 119 ? -17.066 8.378 24.113 1.00 70.06 119 THR A N 1
ATOM 944 C CA . THR A 1 119 ? -16.764 6.989 23.756 1.00 70.06 119 THR A CA 1
ATOM 945 C C . THR A 1 119 ? -16.989 6.705 22.275 1.00 70.06 119 THR A C 1
ATOM 947 O O . THR A 1 119 ? -16.148 6.032 21.694 1.00 70.06 119 THR A O 1
ATOM 950 N N . MET A 1 120 ? -18.021 7.261 21.627 1.00 70.75 120 MET A N 1
ATOM 951 C CA . MET A 1 120 ? -18.176 7.142 20.166 1.00 70.75 120 MET A CA 1
ATOM 952 C C . MET A 1 120 ? -17.063 7.850 19.379 1.00 70.75 120 MET A C 1
ATOM 954 O O . MET A 1 120 ? -16.488 7.241 18.479 1.00 70.75 120 MET A O 1
ATOM 958 N N . PHE A 1 121 ? -16.717 9.092 19.738 1.00 71.44 121 PHE A N 1
ATOM 959 C CA . PHE A 1 121 ? -15.622 9.830 19.089 1.00 71.44 121 PHE A CA 1
ATOM 960 C C . PHE A 1 121 ? -14.279 9.114 19.260 1.00 71.44 121 PHE A C 1
ATOM 962 O O . PHE A 1 121 ? -13.582 8.826 18.291 1.00 71.44 121 PHE A O 1
ATOM 969 N N . LEU A 1 122 ? -13.952 8.733 20.495 1.00 67.19 122 LEU A N 1
ATOM 970 C CA . LEU A 1 122 ? -12.726 8.013 20.821 1.00 67.19 122 LEU A CA 1
ATOM 971 C C . LEU A 1 122 ? -12.649 6.665 20.082 1.00 67.19 122 LEU A C 1
ATOM 973 O O . LEU A 1 122 ? -11.575 6.235 19.674 1.00 67.19 122 LEU A O 1
ATOM 977 N N . HIS A 1 123 ? -13.788 6.000 19.893 1.00 67.56 123 HIS A N 1
ATOM 978 C CA . HIS A 1 123 ? -13.875 4.698 19.243 1.00 67.56 123 HIS A CA 1
ATOM 979 C C . HIS A 1 123 ? -13.602 4.749 17.736 1.00 67.56 123 HIS A C 1
ATOM 981 O O . HIS A 1 123 ? -12.909 3.870 17.215 1.00 67.56 123 HIS A O 1
ATOM 987 N N . GLN A 1 124 ? -14.141 5.751 17.040 1.00 70.88 124 GLN A N 1
ATOM 988 C CA . GLN A 1 124 ? -13.981 5.887 15.593 1.00 70.88 124 GLN A CA 1
ATOM 989 C C . GLN A 1 124 ? -12.646 6.551 15.237 1.00 70.88 124 GLN A C 1
ATOM 991 O O . GLN A 1 124 ? -11.909 6.033 14.394 1.00 70.88 124 GLN A O 1
ATOM 996 N N . ASP A 1 125 ? -12.283 7.621 15.944 1.00 75.19 125 ASP A N 1
ATOM 997 C CA . ASP A 1 125 ? -11.126 8.432 15.580 1.00 75.19 125 ASP A CA 1
ATOM 998 C C . ASP A 1 125 ? -9.806 7.805 16.032 1.00 75.19 125 ASP A C 1
ATOM 1000 O O . ASP A 1 125 ? -8.855 7.803 15.256 1.00 75.19 125 ASP A O 1
ATOM 1004 N N . LEU A 1 126 ? -9.710 7.200 17.228 1.00 74.88 126 LEU A N 1
ATOM 1005 C CA . LEU A 1 126 ? -8.432 6.608 17.667 1.00 74.88 126 LEU A CA 1
ATOM 1006 C C . LEU A 1 126 ? -8.004 5.426 16.802 1.00 74.88 126 LEU A C 1
ATOM 1008 O O . LEU A 1 126 ? -6.817 5.288 16.513 1.00 74.88 126 LEU A O 1
ATOM 1012 N N . CYS A 1 127 ? -8.943 4.567 16.394 1.00 75.19 127 CYS A N 1
ATOM 1013 C CA . CYS A 1 127 ? -8.611 3.430 15.534 1.00 75.19 127 CYS A CA 1
ATOM 1014 C C . CYS A 1 127 ? -8.124 3.922 14.169 1.00 75.19 127 CYS A C 1
ATOM 1016 O O . CYS A 1 127 ? -7.113 3.432 13.667 1.00 75.19 127 CYS A O 1
ATOM 1018 N N . TYR A 1 128 ? -8.784 4.941 13.614 1.00 79.38 128 TYR A N 1
ATOM 1019 C CA . TYR A 1 128 ? -8.368 5.559 12.362 1.00 79.38 128 TYR A CA 1
ATOM 1020 C C . TYR A 1 128 ? -7.013 6.274 12.489 1.00 79.38 128 TYR A C 1
ATOM 1022 O O . TYR A 1 128 ? -6.138 6.087 11.646 1.00 79.38 128 TYR A O 1
ATOM 1030 N N . PHE A 1 129 ? -6.773 7.023 13.570 1.00 81.69 129 PHE A N 1
ATOM 1031 C CA . PHE A 1 129 ? -5.480 7.662 13.834 1.00 81.69 129 PHE A CA 1
ATOM 1032 C C . PHE A 1 129 ? -4.358 6.646 14.054 1.00 81.69 129 PHE A C 1
ATOM 1034 O O . PHE A 1 129 ? -3.238 6.879 13.605 1.00 81.69 129 PHE A O 1
ATOM 1041 N N . ALA A 1 130 ? -4.636 5.506 14.690 1.00 80.88 130 ALA A N 1
ATOM 1042 C CA . ALA A 1 130 ? -3.664 4.427 14.841 1.00 80.88 130 ALA A CA 1
ATOM 1043 C C . ALA A 1 130 ? -3.322 3.783 13.487 1.00 80.88 130 ALA A C 1
ATOM 1045 O O . ALA A 1 130 ? -2.146 3.571 13.189 1.00 80.88 130 ALA A O 1
ATOM 1046 N N . GLN A 1 131 ? -4.329 3.529 12.643 1.00 83.94 131 GLN A N 1
ATOM 1047 C CA . GLN A 1 131 ? -4.138 3.032 11.275 1.00 83.94 131 GLN A CA 1
ATOM 1048 C C . GLN A 1 131 ? -3.334 4.018 10.429 1.00 83.94 131 GLN A C 1
ATOM 1050 O O . GLN A 1 131 ? -2.362 3.631 9.781 1.00 83.94 131 GLN A O 1
ATOM 1055 N N . LEU A 1 132 ? -3.702 5.298 10.481 1.00 84.38 132 LEU A N 1
ATOM 1056 C CA . LEU A 1 132 ? -3.016 6.373 9.778 1.00 84.38 132 LEU A CA 1
ATOM 1057 C C . LEU A 1 132 ? -1.572 6.511 10.265 1.00 84.38 132 LEU A C 1
ATOM 1059 O O . LEU A 1 132 ? -0.655 6.547 9.452 1.00 84.38 132 LEU A O 1
ATOM 1063 N N . GLY A 1 133 ? -1.357 6.531 11.580 1.00 83.00 133 GLY A N 1
ATOM 1064 C CA . GLY A 1 133 ? -0.031 6.599 12.185 1.00 83.00 133 GLY A CA 1
ATOM 1065 C C . GLY A 1 133 ? 0.847 5.431 11.748 1.00 83.00 133 GLY A C 1
ATOM 1066 O O . GLY A 1 133 ? 1.981 5.645 11.322 1.00 83.00 133 GLY A O 1
ATOM 1067 N N . LEU A 1 134 ? 0.316 4.205 11.759 1.00 84.81 134 LEU A N 1
ATOM 1068 C CA . LEU A 1 134 ? 1.044 3.023 11.302 1.00 84.81 134 LEU A CA 1
ATOM 1069 C C . LEU A 1 134 ? 1.356 3.094 9.802 1.00 84.81 134 LEU A C 1
ATOM 1071 O O . LEU A 1 134 ? 2.500 2.851 9.416 1.00 84.81 134 LEU A O 1
ATOM 1075 N N . ALA A 1 135 ? 0.392 3.484 8.964 1.00 84.50 135 ALA A N 1
ATOM 1076 C CA . ALA A 1 135 ? 0.597 3.652 7.524 1.00 84.50 135 ALA A CA 1
ATOM 1077 C C . ALA A 1 135 ? 1.649 4.731 7.214 1.00 84.50 135 ALA A C 1
ATOM 1079 O O . ALA A 1 135 ? 2.527 4.525 6.372 1.00 84.50 135 ALA A O 1
ATOM 1080 N N . VAL A 1 136 ? 1.625 5.856 7.934 1.00 83.31 136 VAL A N 1
ATOM 1081 C CA . VAL A 1 136 ? 2.620 6.933 7.823 1.00 83.31 136 VAL A CA 1
ATOM 1082 C C . VAL A 1 136 ? 3.994 6.463 8.302 1.00 83.31 136 VAL A C 1
ATOM 1084 O O . VAL A 1 136 ? 4.995 6.688 7.626 1.00 83.31 136 VAL A O 1
ATOM 1087 N N . MET A 1 137 ? 4.082 5.751 9.427 1.00 83.75 137 MET A N 1
ATOM 1088 C CA . MET A 1 137 ? 5.363 5.211 9.894 1.00 83.75 137 MET A CA 1
ATOM 1089 C C . MET A 1 137 ? 5.936 4.180 8.919 1.00 83.75 137 MET A C 1
ATOM 1091 O O . MET A 1 137 ? 7.145 4.160 8.681 1.00 83.75 137 MET A O 1
ATOM 1095 N N . LEU A 1 138 ? 5.084 3.334 8.341 1.00 82.00 138 LEU A N 1
ATOM 1096 C CA . LEU A 1 138 ? 5.484 2.295 7.400 1.00 82.00 138 LEU A CA 1
ATOM 1097 C C . LEU A 1 138 ? 5.937 2.901 6.066 1.00 82.00 138 LEU A C 1
ATOM 1099 O O . LEU A 1 138 ? 7.034 2.578 5.606 1.00 82.00 138 LEU A O 1
ATOM 1103 N N . THR A 1 139 ? 5.174 3.845 5.508 1.00 77.31 139 THR A N 1
ATOM 1104 C CA . THR A 1 139 ? 5.584 4.628 4.328 1.00 77.31 139 THR A CA 1
ATOM 1105 C C . THR A 1 139 ? 6.886 5.381 4.588 1.00 77.31 139 THR A C 1
ATOM 1107 O O . THR A 1 139 ? 7.807 5.272 3.784 1.00 77.31 139 THR A O 1
ATOM 1110 N N . PHE A 1 140 ? 7.030 6.061 5.729 1.00 80.94 140 PHE A N 1
ATOM 1111 C CA . PHE A 1 140 ? 8.248 6.797 6.078 1.00 80.94 140 PHE A CA 1
ATOM 1112 C C . PHE A 1 140 ? 9.465 5.875 6.238 1.00 80.94 140 PHE A C 1
ATOM 1114 O O . PHE A 1 140 ? 10.549 6.162 5.724 1.00 80.94 140 PHE A O 1
ATOM 1121 N N . LYS A 1 141 ? 9.299 4.727 6.907 1.00 81.50 141 LYS A N 1
ATOM 1122 C CA . LYS A 1 141 ? 10.364 3.728 7.079 1.00 81.50 141 LYS A CA 1
ATOM 1123 C C . LYS A 1 141 ? 10.782 3.124 5.743 1.00 81.50 141 LYS A C 1
ATOM 1125 O O . LYS A 1 141 ? 11.979 2.960 5.506 1.00 81.50 141 LYS A O 1
ATOM 1130 N N . ILE A 1 142 ? 9.819 2.824 4.872 1.00 76.81 142 ILE A N 1
ATOM 1131 C CA . ILE A 1 142 ? 10.075 2.347 3.511 1.00 76.81 142 ILE A CA 1
ATOM 1132 C C . ILE A 1 142 ? 10.825 3.412 2.722 1.00 76.81 142 ILE A C 1
ATOM 1134 O O . ILE A 1 142 ? 11.888 3.109 2.193 1.00 76.81 142 ILE A O 1
ATOM 1138 N N . LEU A 1 143 ? 10.346 4.654 2.721 1.00 74.31 143 LEU A N 1
ATOM 1139 C CA . LEU A 1 143 ? 10.944 5.772 1.993 1.00 74.31 143 LEU A CA 1
ATOM 1140 C C . LEU A 1 143 ? 12.392 6.038 2.435 1.00 74.31 143 LEU A C 1
ATOM 1142 O O . LEU A 1 143 ? 13.272 6.268 1.601 1.00 74.31 143 LEU A O 1
ATOM 1146 N N . ARG A 1 144 ? 12.659 5.939 3.745 1.00 75.31 144 ARG A N 1
ATOM 1147 C CA . ARG A 1 144 ? 14.009 6.054 4.313 1.00 75.31 144 ARG A CA 1
ATOM 1148 C C . ARG A 1 144 ? 14.894 4.866 3.932 1.00 75.31 144 ARG A C 1
ATOM 1150 O O . ARG A 1 144 ? 16.067 5.063 3.620 1.00 75.31 144 ARG A O 1
ATOM 1157 N N . ARG A 1 145 ? 14.356 3.641 3.944 1.00 70.62 145 ARG A N 1
ATOM 1158 C CA . ARG A 1 145 ? 15.112 2.411 3.651 1.00 70.62 145 ARG A CA 1
ATOM 1159 C C . ARG A 1 145 ? 15.441 2.261 2.167 1.00 70.62 145 ARG A C 1
ATOM 1161 O O . ARG A 1 145 ? 16.560 1.882 1.845 1.00 70.62 145 ARG A O 1
ATOM 1168 N N . THR A 1 146 ? 14.504 2.577 1.278 1.00 60.47 146 THR A N 1
ATOM 1169 C CA . THR A 1 146 ? 14.706 2.507 -0.178 1.00 60.47 146 THR A CA 1
ATOM 1170 C C . THR A 1 146 ? 15.513 3.687 -0.716 1.00 60.47 146 THR A C 1
ATOM 1172 O O . THR A 1 146 ? 15.855 3.695 -1.896 1.00 60.47 146 THR A O 1
ATOM 1175 N N . ARG A 1 147 ? 15.812 4.694 0.127 1.00 61.75 147 ARG A N 1
ATOM 1176 C CA . ARG A 1 147 ? 16.378 5.991 -0.284 1.00 61.75 147 ARG A CA 1
ATOM 1177 C C . ARG A 1 147 ? 15.605 6.599 -1.464 1.00 61.75 147 ARG A C 1
ATOM 1179 O O . ARG A 1 147 ? 16.170 7.348 -2.253 1.00 61.75 147 ARG A O 1
ATOM 1186 N N . ALA A 1 148 ? 14.310 6.302 -1.592 1.00 53.47 148 ALA A N 1
ATOM 1187 C CA . ALA A 1 148 ? 13.508 6.736 -2.735 1.00 53.47 148 ALA A CA 1
ATOM 1188 C C . ALA A 1 148 ? 13.376 8.269 -2.806 1.00 53.47 148 ALA A C 1
ATOM 1190 O O . ALA A 1 148 ? 13.300 8.828 -3.896 1.00 53.47 148 ALA A O 1
ATOM 1191 N N . LEU A 1 149 ? 13.479 8.967 -1.667 1.00 52.25 149 LEU A N 1
ATOM 1192 C CA . LEU A 1 149 ? 13.614 10.431 -1.627 1.00 52.25 149 LEU A CA 1
ATOM 1193 C C . LEU A 1 149 ? 14.836 10.942 -2.408 1.00 52.25 149 LEU A C 1
ATOM 1195 O O . LEU A 1 149 ? 14.733 11.961 -3.083 1.00 52.25 149 LEU A O 1
ATOM 1199 N N . GLN A 1 150 ? 15.958 10.213 -2.388 1.00 50.84 150 GLN A N 1
ATOM 1200 C CA . GLN A 1 150 ? 17.160 10.557 -3.163 1.00 50.84 150 GLN A CA 1
ATOM 1201 C C . GLN A 1 150 ? 16.986 10.281 -4.665 1.00 50.84 150 GLN A C 1
ATOM 1203 O O . GLN A 1 150 ? 17.700 10.849 -5.487 1.00 50.84 150 GLN A O 1
ATOM 1208 N N . TYR A 1 151 ? 16.034 9.419 -5.035 1.00 50.94 151 TYR A N 1
ATOM 1209 C CA . TYR A 1 151 ? 15.645 9.184 -6.427 1.00 50.94 151 TYR A CA 1
ATOM 1210 C C . TYR A 1 151 ? 14.712 10.283 -6.958 1.00 50.94 151 TYR A C 1
ATOM 1212 O O . TYR A 1 151 ? 14.815 10.651 -8.129 1.00 50.94 151 TYR A O 1
ATOM 1220 N N . ILE A 1 152 ? 13.824 10.815 -6.110 1.00 50.47 152 ILE A N 1
ATOM 1221 C CA . ILE A 1 152 ? 12.781 11.785 -6.484 1.00 50.47 152 ILE A CA 1
ATOM 1222 C C . ILE A 1 152 ? 13.292 13.238 -6.450 1.00 50.47 152 ILE A C 1
ATOM 1224 O O . ILE A 1 152 ? 12.967 13.997 -7.361 1.00 50.47 152 ILE A O 1
ATOM 1228 N N . LEU A 1 153 ? 14.125 13.635 -5.475 1.00 51.34 153 LEU A N 1
ATOM 1229 C CA . LEU A 1 153 ? 14.739 14.972 -5.470 1.00 51.34 153 LEU A CA 1
ATOM 1230 C C . LEU A 1 153 ? 15.888 15.045 -6.489 1.00 51.34 153 LEU A C 1
ATOM 1232 O O . LEU A 1 153 ? 16.945 14.439 -6.309 1.00 51.34 153 LEU A O 1
ATOM 1236 N N . SER A 1 154 ? 15.695 15.820 -7.558 1.00 49.47 154 SER A N 1
ATOM 1237 C CA . SER A 1 154 ? 16.696 16.029 -8.613 1.00 49.47 154 SER A CA 1
ATOM 1238 C C . SER A 1 154 ? 17.991 16.686 -8.108 1.00 49.47 154 SER A C 1
ATOM 1240 O O . SER A 1 154 ? 19.060 16.376 -8.632 1.00 49.47 154 SER A O 1
ATOM 1242 N N . GLU A 1 155 ? 17.932 17.527 -7.069 1.00 47.66 155 GLU A N 1
ATOM 1243 C CA . GLU A 1 155 ? 19.090 18.277 -6.549 1.00 47.66 155 GLU A CA 1
ATOM 1244 C C . GLU A 1 155 ? 20.194 17.386 -5.958 1.00 47.66 155 GLU A C 1
ATOM 1246 O O . GLU A 1 155 ? 21.379 17.663 -6.139 1.00 47.66 155 GLU A O 1
ATOM 1251 N N . GLN A 1 156 ? 19.850 16.257 -5.330 1.00 45.88 156 GLN A N 1
ATOM 1252 C CA . GLN A 1 156 ? 20.855 15.333 -4.778 1.00 45.88 156 GLN A CA 1
ATOM 1253 C C . GLN A 1 156 ? 21.485 14.407 -5.833 1.00 45.88 156 GLN A C 1
ATOM 1255 O O . GLN A 1 156 ? 22.517 13.785 -5.556 1.00 45.88 156 GLN A O 1
ATOM 1260 N N . ARG A 1 157 ? 20.940 14.345 -7.062 1.00 49.31 157 ARG A N 1
ATOM 1261 C CA . ARG A 1 157 ? 21.592 13.630 -8.177 1.00 49.31 157 ARG A CA 1
ATOM 1262 C C . ARG A 1 157 ? 22.879 14.318 -8.620 1.00 49.31 157 ARG A C 1
ATOM 1264 O O . ARG A 1 157 ? 23.800 13.630 -9.042 1.00 49.31 157 ARG A O 1
ATOM 1271 N N . PHE A 1 158 ? 22.980 15.641 -8.517 1.00 46.34 158 PHE A N 1
ATOM 1272 C CA . PHE A 1 158 ? 24.188 16.344 -8.955 1.00 46.34 158 PHE A CA 1
ATOM 1273 C C . PHE A 1 158 ? 25.401 16.006 -8.074 1.00 46.34 158 PHE A C 1
ATOM 1275 O O . PHE A 1 158 ? 26.473 15.703 -8.593 1.00 46.34 158 PHE A O 1
ATOM 1282 N N . TYR A 1 159 ? 25.239 15.939 -6.752 1.00 40.97 159 TYR A N 1
ATOM 1283 C CA . TYR A 1 159 ? 26.385 15.782 -5.849 1.00 40.97 159 TYR A CA 1
ATOM 1284 C C . TYR A 1 159 ? 27.044 14.394 -5.880 1.00 40.97 159 TYR A C 1
ATOM 1286 O O . TYR A 1 159 ? 28.270 14.309 -5.907 1.00 40.97 159 TYR A O 1
ATOM 1294 N N . ASN A 1 160 ? 26.281 13.297 -5.949 1.00 45.00 160 ASN A N 1
ATOM 1295 C CA . ASN A 1 160 ? 26.880 11.951 -5.933 1.00 45.00 160 ASN A CA 1
ATOM 1296 C C . ASN A 1 160 ? 27.508 11.529 -7.273 1.00 45.00 160 ASN A C 1
ATOM 1298 O O . ASN A 1 160 ? 28.420 10.702 -7.280 1.00 45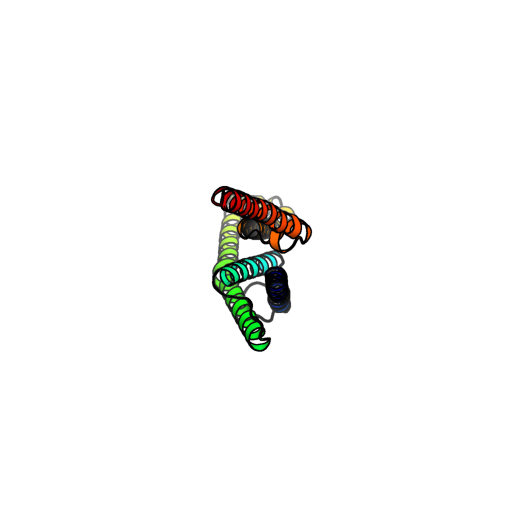.00 160 ASN A O 1
ATOM 1302 N N . TYR A 1 161 ? 27.071 12.097 -8.401 1.00 46.84 161 TYR A N 1
ATOM 1303 C CA . TYR A 1 161 ? 27.690 11.807 -9.699 1.00 46.84 161 TYR A CA 1
ATOM 1304 C C . TYR A 1 161 ? 28.967 12.622 -9.934 1.00 46.84 161 TYR A C 1
ATOM 1306 O O . TYR A 1 161 ? 29.917 12.092 -10.506 1.00 46.84 161 TYR A O 1
ATOM 1314 N N . PHE A 1 162 ? 29.041 13.869 -9.455 1.00 45.94 162 PHE A N 1
ATOM 1315 C CA . PHE A 1 162 ? 30.275 14.660 -9.538 1.00 45.94 162 PHE A CA 1
ATOM 1316 C C . PHE A 1 162 ? 31.283 14.322 -8.431 1.00 45.94 162 PHE A C 1
ATOM 1318 O O . PHE A 1 162 ? 32.480 14.347 -8.702 1.00 45.94 162 PHE A O 1
ATOM 1325 N N . GLY A 1 163 ? 30.836 13.921 -7.235 1.00 43.66 163 GLY A N 1
ATOM 1326 C CA . GLY A 1 163 ? 31.733 13.500 -6.150 1.00 43.66 163 GLY A CA 1
ATOM 1327 C C . GLY A 1 163 ? 32.539 12.238 -6.483 1.00 43.66 163 GLY A C 1
ATOM 1328 O O . GLY A 1 163 ? 33.750 12.210 -6.283 1.00 43.66 163 GLY A O 1
ATOM 1329 N N . ASN A 1 164 ? 31.903 11.224 -7.083 1.00 44.81 164 ASN A N 1
ATOM 1330 C CA . ASN A 1 164 ? 32.607 10.008 -7.511 1.00 44.81 164 ASN A CA 1
ATOM 1331 C C . ASN A 1 164 ? 33.423 10.194 -8.800 1.00 44.81 164 ASN A C 1
ATOM 1333 O O . ASN A 1 164 ? 34.439 9.519 -8.966 1.00 44.81 164 ASN A O 1
ATOM 1337 N N . ASN A 1 165 ? 33.019 11.108 -9.692 1.00 43.78 165 ASN A N 1
ATOM 1338 C CA . ASN A 1 165 ? 33.795 11.429 -10.893 1.00 43.78 165 ASN A CA 1
ATOM 1339 C C . ASN A 1 165 ? 35.032 12.284 -10.583 1.00 43.78 165 ASN A C 1
ATOM 1341 O O . ASN A 1 165 ? 36.048 12.099 -11.243 1.00 43.78 165 ASN A O 1
ATOM 1345 N N . LEU A 1 166 ? 35.008 13.159 -9.567 1.00 46.03 166 LEU A N 1
ATOM 1346 C CA . LEU A 1 166 ? 36.227 13.854 -9.131 1.00 46.03 166 LEU A CA 1
ATOM 1347 C C . LEU A 1 166 ? 37.279 12.854 -8.623 1.00 46.03 166 LEU A C 1
ATOM 1349 O O . LEU A 1 166 ? 38.431 12.909 -9.045 1.00 46.03 166 LEU A O 1
ATOM 1353 N N . ALA A 1 167 ? 36.858 11.876 -7.815 1.00 48.31 167 ALA A N 1
ATOM 1354 C CA . ALA A 1 167 ? 37.749 10.838 -7.296 1.00 48.31 167 ALA A CA 1
ATOM 1355 C C . ALA A 1 167 ? 38.300 9.907 -8.397 1.00 48.31 167 ALA A C 1
ATOM 1357 O O . ALA A 1 167 ? 39.450 9.483 -8.334 1.00 48.31 167 ALA A O 1
ATOM 1358 N N . THR A 1 168 ? 37.525 9.601 -9.447 1.00 47.06 168 THR A N 1
ATOM 1359 C CA . THR A 1 168 ? 38.035 8.789 -10.575 1.00 47.06 168 THR A CA 1
ATOM 1360 C C . THR A 1 168 ? 38.936 9.579 -11.523 1.00 47.06 168 THR A C 1
ATOM 1362 O O . THR A 1 168 ? 39.855 8.994 -12.096 1.00 47.06 168 THR A O 1
ATOM 1365 N N . VAL A 1 169 ? 38.735 10.892 -11.672 1.00 49.53 169 VAL A N 1
ATOM 1366 C CA . VAL A 1 169 ? 39.637 11.753 -12.458 1.00 49.53 169 VAL A CA 1
ATOM 1367 C C . VAL A 1 169 ? 40.992 11.919 -11.761 1.00 49.53 169 VAL A C 1
ATOM 1369 O O . VAL A 1 169 ? 42.014 11.925 -12.448 1.00 49.53 169 VAL A O 1
ATOM 1372 N N . GLU A 1 170 ? 41.038 11.966 -10.426 1.00 49.06 170 GLU A N 1
ATOM 1373 C CA . GLU A 1 170 ? 42.303 11.941 -9.671 1.00 49.06 170 GLU A CA 1
ATOM 1374 C C . GLU A 1 170 ? 43.073 10.628 -9.880 1.00 49.06 170 GLU A C 1
ATOM 1376 O O . GLU A 1 170 ? 44.250 10.661 -10.246 1.00 49.06 170 GLU A O 1
ATOM 1381 N N . VAL A 1 171 ? 42.397 9.476 -9.788 1.00 50.94 171 VAL A N 1
ATOM 1382 C CA . VAL A 1 171 ? 43.023 8.158 -10.016 1.00 50.94 171 VAL A CA 1
ATOM 1383 C C . VAL A 1 171 ? 43.543 8.015 -11.455 1.00 50.94 171 VAL A C 1
ATOM 1385 O O . VAL A 1 171 ? 44.637 7.489 -11.674 1.00 50.94 171 VAL A O 1
ATOM 1388 N N . PHE A 1 172 ? 42.814 8.531 -12.451 1.00 49.12 172 PHE A N 1
ATOM 1389 C CA . PHE A 1 172 ? 43.256 8.478 -13.850 1.00 49.12 172 PHE A CA 1
ATOM 1390 C C . PHE A 1 172 ? 44.447 9.416 -14.131 1.00 49.12 172 PHE A C 1
ATOM 1392 O O . PHE A 1 172 ? 45.311 9.098 -14.955 1.00 49.12 172 PHE A O 1
ATOM 1399 N N . ASN A 1 173 ? 44.538 10.553 -13.432 1.00 50.16 173 ASN A N 1
ATOM 1400 C CA . ASN A 1 173 ? 45.667 11.480 -13.557 1.00 50.16 173 ASN A CA 1
ATOM 1401 C C . ASN A 1 173 ? 46.941 10.965 -12.872 1.00 50.16 173 ASN A C 1
ATOM 1403 O O . ASN A 1 173 ? 48.033 11.122 -13.432 1.00 50.16 173 ASN A O 1
ATOM 1407 N N . ASP A 1 174 ? 46.826 10.297 -11.724 1.00 52.19 174 ASP A N 1
ATOM 1408 C CA . ASP A 1 174 ? 47.979 9.691 -11.045 1.00 52.19 174 ASP A CA 1
ATOM 1409 C C . ASP A 1 174 ? 48.571 8.522 -11.836 1.00 52.19 174 ASP A C 1
ATOM 1411 O O . ASP A 1 174 ? 49.798 8.366 -11.926 1.00 52.19 174 ASP A O 1
ATOM 1415 N N . GLN A 1 175 ? 47.726 7.758 -12.527 1.00 51.06 175 GLN A N 1
ATOM 1416 C CA . GLN A 1 175 ? 48.179 6.671 -13.390 1.00 51.06 175 GLN A CA 1
ATOM 1417 C C . GLN A 1 175 ? 48.910 7.198 -14.641 1.00 51.06 175 GLN A C 1
ATOM 1419 O O . GLN A 1 175 ? 49.920 6.626 -15.067 1.00 51.06 175 GLN A O 1
ATOM 1424 N N . ARG A 1 176 ? 48.484 8.348 -15.184 1.00 46.34 176 ARG A N 1
ATOM 1425 C CA . ARG A 1 176 ? 49.140 9.007 -16.330 1.00 46.34 176 ARG A CA 1
ATOM 1426 C C . ARG A 1 176 ? 50.479 9.654 -15.954 1.00 46.34 176 ARG A C 1
ATOM 1428 O O . ARG A 1 176 ? 51.439 9.556 -16.723 1.00 46.34 176 ARG A O 1
ATOM 1435 N N . ARG A 1 177 ? 50.582 10.249 -14.759 1.00 51.06 177 ARG A N 1
ATOM 1436 C CA . ARG A 1 177 ? 51.853 10.778 -14.218 1.00 51.06 177 ARG A CA 1
ATOM 1437 C C . ARG A 1 177 ? 52.860 9.665 -13.934 1.00 51.06 177 ARG A C 1
ATOM 1439 O O . ARG A 1 177 ? 54.046 9.817 -14.229 1.00 51.06 177 ARG A O 1
ATOM 1446 N N . SER A 1 178 ? 52.384 8.520 -13.454 1.00 51.31 178 SER A N 1
ATOM 1447 C CA . SER A 1 178 ? 53.221 7.346 -13.182 1.00 51.31 178 SER A CA 1
ATOM 1448 C C . SER A 1 178 ? 53.776 6.704 -14.460 1.00 51.31 178 SER A C 1
ATOM 1450 O O . SER A 1 178 ? 54.941 6.306 -14.503 1.00 51.31 178 SER A O 1
ATOM 1452 N N . ALA A 1 179 ? 52.991 6.672 -15.541 1.00 53.56 179 ALA A N 1
ATOM 1453 C CA . ALA A 1 179 ? 53.432 6.139 -16.833 1.00 53.56 179 ALA A CA 1
ATOM 1454 C C . ALA A 1 179 ? 54.497 7.016 -17.526 1.00 53.56 179 ALA A C 1
ATOM 1456 O O . ALA A 1 179 ? 55.379 6.497 -18.210 1.00 53.56 179 ALA A O 1
ATOM 1457 N N . SER A 1 180 ? 54.463 8.335 -17.311 1.00 50.75 180 SER A N 1
ATOM 1458 C CA . SER A 1 180 ? 55.448 9.275 -17.868 1.00 50.75 180 SER A CA 1
ATOM 1459 C C . SER A 1 180 ? 56.825 9.198 -17.195 1.00 50.75 180 SER A C 1
ATOM 1461 O O . SER A 1 180 ? 57.808 9.624 -17.798 1.00 50.75 180 SER A O 1
ATOM 1463 N N . ARG A 1 181 ? 56.923 8.680 -15.964 1.00 51.59 181 ARG A N 1
ATOM 1464 C CA . ARG A 1 181 ? 58.190 8.606 -15.209 1.00 51.59 181 ARG A CA 1
ATOM 1465 C C . ARG A 1 181 ? 59.021 7.354 -15.497 1.00 51.59 181 ARG A C 1
ATOM 1467 O O . ARG A 1 181 ? 60.194 7.333 -15.161 1.00 51.59 181 ARG A O 1
ATOM 1474 N N . ARG A 1 182 ? 58.438 6.338 -16.139 1.00 48.19 182 ARG A N 1
ATOM 1475 C CA . ARG A 1 182 ? 59.116 5.077 -16.505 1.00 48.19 182 ARG A CA 1
ATOM 1476 C C . ARG A 1 182 ? 59.795 5.093 -17.882 1.00 48.19 182 ARG A C 1
ATOM 1478 O O . ARG A 1 182 ? 60.297 4.062 -18.311 1.00 48.19 182 ARG A O 1
ATOM 1485 N N . ARG A 1 183 ? 59.774 6.226 -18.592 1.00 50.78 183 ARG A N 1
ATOM 1486 C CA . ARG A 1 183 ? 60.361 6.385 -19.938 1.00 50.78 183 ARG A CA 1
ATOM 1487 C C . ARG A 1 183 ? 61.561 7.345 -19.984 1.00 50.78 183 ARG A C 1
ATOM 1489 O O . ARG A 1 183 ? 61.867 7.863 -21.053 1.00 50.78 183 ARG A O 1
ATOM 1496 N N . ARG A 1 184 ? 62.212 7.606 -18.851 1.00 42.53 184 ARG A N 1
ATOM 1497 C CA . ARG A 1 184 ? 63.521 8.266 -18.805 1.00 42.53 184 ARG A CA 1
ATOM 1498 C C . ARG A 1 184 ? 64.528 7.342 -18.157 1.00 42.53 184 ARG A C 1
ATOM 1500 O O . ARG A 1 184 ? 64.120 6.680 -17.178 1.00 42.53 184 ARG A O 1
#

Foldseek 3Di:
DVVVQLVLLVVLLVCLLCVLLVCQQVVVAPDDDPDHDDPLLSLQLNLQSLVVSLVDVVPDGGDPDPVVSVVVSVVSNNVSNVCCVPPVSVVVVVLVVVLVVCCPDPVNVVCCVVCVPVSVCCSPVVSVVVSNVVSVVSSVVSCVVSVVVCSPDPVNVVCVVVVVVVVVVVVVVVVVVVVVVVPD

pLDDT: mean 74.11, std 14.98, range [40.97, 91.44]

Sequence (184 aa):
MLIVRGTYDVTELVAGCIGSLGLYLAGINVMPLKYVPDLPAALFVLSTVIVMHHVRIMRYPPIQKLWRLLLELVCIYIASQVLVAILWEQFHVLLDVIRRTMINTTLGVRCLKSYPRLTMFLHQDLCYFAQLGLAVMLTFKILRRTRALQYILSEQRFYNYFGNNLATVEVFNDQRRSASRRRR

Secondary structure (DSSP, 8-state):
-HHHHHHHHHHHHHHHHHHHHHHHHTT--SS--SS---HHHHHHHHHHHHHHHHHHHHHSPPP--HHHHHHHHHHHHHHHHHHIIIIIHHHHHHHHHHHHHHHHSHHHHHHHHH-HHHHHHHHHHHHHHHHHHHHHHHHHHHHHHTTHHHHH-THHHHHHHHHHHHHHHHHHHHHHHHHHHTT-

Solvent-accessible surface area (backbone atoms only — not comparable to full-atom values): 10244 Å² total; per-residue (Å²): 113,67,69,64,52,56,51,50,52,49,52,53,48,52,50,42,44,54,50,42,46,49,38,46,71,70,63,66,59,95,58,95,69,94,67,78,84,42,73,37,55,48,42,43,44,47,38,46,49,52,50,53,50,51,58,42,59,76,76,45,80,83,78,89,49,68,71,60,46,53,52,48,45,50,49,53,37,54,52,38,52,52,47,40,59,64,54,50,48,50,50,51,52,50,49,52,51,54,52,52,53,53,46,74,36,74,64,30,50,52,45,39,73,76,37,53,68,59,46,54,51,53,58,58,50,50,54,49,50,51,46,36,50,50,25,51,51,48,35,50,52,47,40,64,71,68,43,46,60,61,70,68,42,69,76,59,53,57,55,63,58,51,56,55,46,53,56,50,51,51,55,55,49,55,52,53,57,56,60,63,64,75,77,114